Protein AF-A0A401TRV7-F1 (afdb_monomer)

Foldseek 3Di:
DDDDDPDPVVVVVVVVVVVVVVVVVVVVVVVVVVVVVVVVVVVVVVVVVVVVVVVVCVVVVVVCVVVVVVVVVVVVVVVVVVVVVVVVVVVVVVVVCCVPPVVLLVQQVVQLVCLVVVVLVRQQPQCPDPDPSVVVSVVSVVVSVVVVVVVVVVVVVVVVVVVVVVVVVVVVCCQAVDLWKKFKFFLQQQTPWIYVNVCVVLPHPGRVCVNVVQGGCLPRWFPDNVLSVVVSVCCVPPQWDFQSWGWTAHPVRDIWIKGKTWGFDADPVRDTGMIIITIDTCRVVVVVD

InterPro domains:
  IPR000014 PAS domain [PS50112] (167-208)
  IPR000014 PAS domain [SM00091] (8-73)
  IPR000014 PAS domain [SM00091] (169-236)
  IPR000014 PAS domain [TIGR00229] (168-289)
  IPR000014 PAS domain [cd00130] (180-282)
  IPR000700 PAS-associated, C-terminal [PS50113] (242-289)
  IPR001610 PAC motif [SM00086] (243-285)
  IPR003660 HAMP domain [PF00672] (96-139)
  IPR003660 HAMP domain [PS50885] (99-152)
  IPR003660 HAMP domain [SM00304] (99-152)
  IPR013655 PAS fold 3 [PF08447] (193-279)
  IPR035965 PAS domain superfamily [SSF55785] (174-288)
  IPR052162 Two-component sensor kinase/Photoreceptor [PTHR43304] (158-289)

Nearest PDB structures (foldseek):
  6ph2-assembly2_D  TM=7.686E-01  e=1.485E-07  Brucella melitensis bv. 1 str. 16M
  4hp4-assembly1_A  TM=7.214E-01  e=2.442E-07  Drosophila melanogaster
  6t74-assembly1_A  TM=7.030E-01  e=5.146E-07  Phaeodactylum tricornutum
  6i21-assembly1_A  TM=6.885E-01  e=1.228E-06  Ochromonas danica
  5hzk-assembly2_D  TM=4.747E-01  e=1.307E-06  Homo sapiens

Organism: Chiloscyllium punctatum (NCBI:txid137246)

Radius of gyration: 71.73 Å; Cα contacts (8 Å, |Δi|>4): 282; chains: 1; bounding box: 154×48×182 Å

Structure (mmCIF, N/CA/C/O backbone):
data_AF-A0A401TRV7-F1
#
_entry.id   AF-A0A401TRV7-F1
#
loop_
_atom_site.group_PDB
_atom_site.id
_atom_site.type_symbol
_atom_site.label_atom_id
_atom_site.label_alt_id
_atom_site.label_comp_id
_atom_site.label_asym_id
_atom_site.label_entity_id
_atom_site.label_seq_id
_atom_site.pdbx_PDB_ins_code
_atom_site.Cartn_x
_atom_site.Cartn_y
_atom_site.Cartn_z
_atom_site.occupancy
_atom_site.B_iso_or_equiv
_atom_site.auth_seq_id
_atom_site.auth_comp_id
_atom_site.auth_asym_id
_atom_site.auth_atom_id
_atom_site.pdbx_PDB_model_num
ATOM 1 N N . ARG A 1 1 ? 108.792 25.645 -124.358 1.00 46.31 1 ARG A N 1
ATOM 2 C CA . ARG A 1 1 ? 110.003 25.711 -125.217 1.00 46.31 1 ARG A CA 1
ATOM 3 C C . ARG A 1 1 ? 110.175 24.337 -125.844 1.00 46.31 1 ARG A C 1
ATOM 5 O O . ARG A 1 1 ? 110.293 23.387 -125.087 1.00 46.31 1 ARG A O 1
ATOM 12 N N . ALA A 1 2 ? 110.104 24.210 -127.168 1.00 51.72 2 ALA A N 1
ATOM 13 C CA . ALA A 1 2 ? 110.320 22.924 -127.828 1.00 51.72 2 ALA A CA 1
ATOM 14 C C . ALA A 1 2 ? 111.822 22.585 -127.796 1.00 51.72 2 ALA A C 1
ATOM 16 O O . ALA A 1 2 ? 112.627 23.381 -128.272 1.00 51.72 2 ALA A O 1
ATOM 17 N N . MET A 1 3 ? 112.198 21.453 -127.196 1.00 66.44 3 MET A N 1
ATOM 18 C CA . MET A 1 3 ? 113.534 20.865 -127.351 1.00 66.44 3 MET A CA 1
ATOM 19 C C . MET A 1 3 ? 113.504 19.911 -128.542 1.00 66.44 3 MET A C 1
ATOM 21 O O . MET A 1 3 ? 112.662 19.017 -128.595 1.00 66.44 3 MET A O 1
ATOM 25 N N . THR A 1 4 ? 114.415 20.085 -129.493 1.00 65.69 4 THR A N 1
ATOM 26 C CA . THR A 1 4 ? 114.597 19.165 -130.620 1.00 65.69 4 THR A CA 1
ATOM 27 C C . THR A 1 4 ? 115.464 17.988 -130.174 1.00 65.69 4 THR A C 1
ATOM 29 O O . THR A 1 4 ? 116.649 18.154 -129.899 1.00 65.69 4 THR A O 1
ATOM 32 N N . ILE A 1 5 ? 114.874 16.795 -130.093 1.00 70.75 5 ILE A N 1
ATOM 33 C CA . ILE A 1 5 ? 115.585 15.544 -129.800 1.00 70.75 5 ILE A CA 1
ATOM 34 C C . ILE A 1 5 ? 116.080 14.957 -131.130 1.00 70.75 5 ILE A C 1
ATOM 36 O O . ILE A 1 5 ? 115.270 14.653 -132.006 1.00 70.75 5 ILE A O 1
ATOM 40 N N . ALA A 1 6 ? 117.400 14.837 -131.296 1.00 66.62 6 ALA A N 1
ATOM 41 C CA . ALA A 1 6 ? 118.029 14.341 -132.527 1.00 66.62 6 ALA A CA 1
ATOM 42 C C . ALA A 1 6 ? 118.126 12.802 -132.600 1.00 66.62 6 ALA A C 1
ATOM 44 O O . ALA A 1 6 ? 118.330 12.264 -133.685 1.00 66.62 6 ALA A O 1
ATOM 45 N N . ASP A 1 7 ? 117.963 12.101 -131.471 1.00 72.69 7 ASP A N 1
ATOM 46 C CA . ASP A 1 7 ? 117.996 10.635 -131.390 1.00 72.69 7 ASP A CA 1
ATOM 47 C C . ASP A 1 7 ? 116.594 10.033 -131.654 1.00 72.69 7 ASP A C 1
ATOM 49 O O . ASP A 1 7 ? 115.662 10.299 -130.883 1.00 72.69 7 ASP A O 1
ATOM 53 N N . PRO A 1 8 ? 116.415 9.218 -132.715 1.00 73.81 8 PRO A N 1
ATOM 54 C CA . PRO A 1 8 ? 115.138 8.582 -133.040 1.00 73.81 8 PRO A CA 1
ATOM 55 C C . PRO A 1 8 ? 114.598 7.662 -131.937 1.00 73.81 8 PRO A C 1
ATOM 57 O O . PRO A 1 8 ? 113.385 7.618 -131.723 1.00 73.81 8 PRO A O 1
ATOM 60 N N . ALA A 1 9 ? 115.471 6.943 -131.222 1.00 74.62 9 ALA A N 1
ATOM 61 C CA . ALA A 1 9 ? 115.059 6.021 -130.164 1.00 74.62 9 ALA A CA 1
ATOM 62 C C . ALA A 1 9 ? 114.554 6.790 -128.936 1.00 74.62 9 ALA A C 1
ATOM 64 O O . ALA A 1 9 ? 113.521 6.449 -128.356 1.00 74.62 9 ALA A O 1
ATOM 65 N N . LEU A 1 10 ? 115.237 7.886 -128.594 1.00 73.94 10 LEU A N 1
ATOM 66 C CA . LEU A 1 10 ? 114.838 8.764 -127.497 1.00 73.94 10 LEU A CA 1
ATOM 67 C C . LEU A 1 10 ? 113.521 9.492 -127.807 1.00 73.94 10 LEU A C 1
ATOM 69 O O . LEU A 1 10 ? 112.687 9.658 -126.921 1.00 73.94 10 LEU A O 1
ATOM 73 N N . ARG A 1 11 ? 113.299 9.882 -129.069 1.00 75.88 11 ARG A N 1
ATOM 74 C CA . ARG A 1 11 ? 112.041 10.501 -129.509 1.00 75.88 11 ARG A CA 1
ATOM 75 C C . ARG A 1 11 ? 110.853 9.551 -129.360 1.00 75.88 11 ARG A C 1
ATOM 77 O O . ARG A 1 11 ? 109.857 9.936 -128.764 1.00 75.88 11 ARG A O 1
ATOM 84 N N . SER A 1 12 ? 110.993 8.300 -129.803 1.00 77.88 12 SER A N 1
ATOM 85 C CA . SER A 1 12 ? 109.938 7.290 -129.647 1.00 77.88 12 SER A CA 1
ATOM 86 C C . SER A 1 12 ? 109.629 6.985 -128.177 1.00 77.88 12 SER A C 1
ATOM 88 O O . SER A 1 12 ? 108.464 6.848 -127.815 1.00 77.88 12 SER A O 1
ATOM 90 N N . ALA A 1 13 ? 110.645 6.930 -127.308 1.00 77.94 13 ALA A N 1
ATOM 91 C CA . ALA A 1 13 ? 110.430 6.738 -125.876 1.00 77.94 13 ALA A CA 1
ATOM 92 C C . ALA A 1 13 ? 109.673 7.916 -125.236 1.00 77.94 13 ALA A C 1
ATOM 94 O O . ALA A 1 13 ? 108.774 7.695 -124.427 1.00 77.94 13 ALA A O 1
ATOM 95 N N . VAL A 1 14 ? 110.007 9.155 -125.614 1.00 78.38 14 VAL A N 1
ATOM 96 C CA . VAL A 1 14 ? 109.313 10.360 -125.135 1.00 78.38 14 VAL A CA 1
ATOM 97 C C . VAL A 1 14 ? 107.876 10.418 -125.646 1.00 78.38 14 VAL A C 1
ATOM 99 O O . VAL A 1 14 ? 106.986 10.726 -124.858 1.00 78.38 14 VAL A O 1
ATOM 102 N N . ASP A 1 15 ? 107.631 10.074 -126.911 1.00 78.88 15 ASP A N 1
ATOM 103 C CA . ASP A 1 15 ? 106.281 10.047 -127.483 1.00 78.88 15 ASP A CA 1
ATOM 104 C C 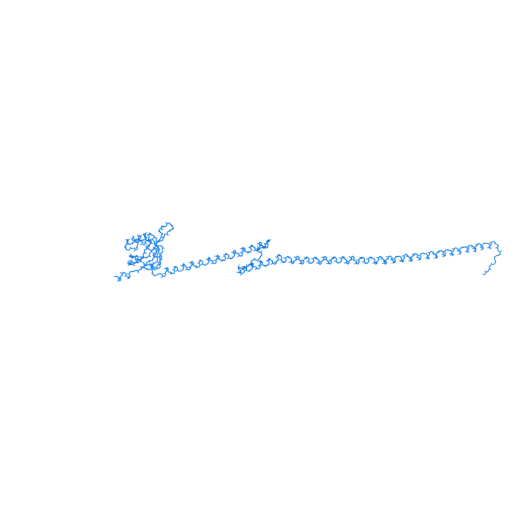. ASP A 1 15 ? 105.410 8.984 -126.791 1.00 78.88 15 ASP A C 1
ATOM 106 O O . ASP A 1 15 ? 104.308 9.296 -126.346 1.00 78.88 15 ASP A O 1
ATOM 110 N N . ASN A 1 16 ? 105.939 7.775 -126.563 1.00 79.00 16 ASN A N 1
ATOM 111 C CA . ASN A 1 16 ? 105.237 6.728 -125.808 1.00 79.00 16 ASN A CA 1
ATOM 112 C C . ASN A 1 16 ? 104.942 7.160 -124.360 1.00 79.00 16 ASN A C 1
ATOM 114 O O . ASN A 1 16 ? 103.875 6.868 -123.820 1.00 79.00 16 ASN A O 1
ATOM 118 N N . TYR A 1 17 ? 105.878 7.863 -123.713 1.00 79.38 17 TYR A N 1
ATOM 119 C CA . TYR A 1 17 ? 105.684 8.364 -122.351 1.00 79.38 17 TYR A CA 1
ATOM 120 C C . TYR A 1 17 ? 104.646 9.498 -122.306 1.00 79.38 17 TYR A C 1
ATOM 122 O O . TYR A 1 17 ? 103.821 9.548 -121.395 1.00 79.38 17 TYR A O 1
ATOM 130 N N . ALA A 1 18 ? 104.637 10.382 -123.307 1.00 76.38 18 ALA A N 1
ATOM 131 C CA . ALA A 1 18 ? 103.643 11.442 -123.449 1.00 76.38 18 ALA A CA 1
ATOM 132 C C . ALA A 1 18 ? 102.239 10.884 -123.740 1.00 76.38 18 ALA A C 1
ATOM 134 O O . ALA A 1 18 ? 101.248 11.388 -123.203 1.00 76.38 18 ALA A O 1
ATOM 135 N N . GLU A 1 19 ? 102.145 9.819 -124.535 1.00 78.56 19 GLU A N 1
ATOM 136 C CA . GLU A 1 19 ? 100.892 9.117 -124.810 1.00 78.56 19 GLU A CA 1
ATOM 137 C C . GLU A 1 19 ? 100.370 8.401 -123.554 1.00 78.56 19 GLU A C 1
ATOM 139 O O . GLU A 1 19 ? 99.194 8.531 -123.211 1.00 78.56 19 GLU A O 1
ATOM 144 N N . ALA A 1 20 ? 101.254 7.753 -122.784 1.00 77.50 20 ALA A N 1
ATOM 145 C CA . ALA A 1 20 ? 100.905 7.139 -121.503 1.00 77.50 20 ALA A CA 1
ATOM 146 C C . ALA A 1 20 ? 100.414 8.166 -120.465 1.00 77.50 20 ALA A C 1
ATOM 148 O O . ALA A 1 20 ? 99.398 7.934 -119.809 1.00 77.50 20 ALA A O 1
ATOM 149 N N . ILE A 1 21 ? 101.081 9.321 -120.342 1.00 76.88 21 ILE A N 1
ATOM 150 C CA . ILE A 1 21 ? 100.634 10.413 -119.458 1.00 76.88 21 ILE A CA 1
ATOM 151 C C . ILE A 1 21 ? 99.262 10.935 -119.893 1.00 76.88 21 ILE A C 1
ATOM 153 O O . ILE A 1 21 ? 98.386 11.143 -119.052 1.00 76.88 21 ILE A O 1
ATOM 157 N N . SER A 1 22 ? 99.049 11.107 -121.199 1.00 75.69 22 SER A N 1
ATOM 158 C CA . SER A 1 22 ? 97.763 11.570 -121.728 1.00 75.69 22 SER A CA 1
ATOM 159 C C . SER A 1 22 ? 96.645 10.563 -121.430 1.00 75.69 22 SER A C 1
ATOM 161 O O . SER A 1 22 ? 95.565 10.954 -120.990 1.00 75.69 22 SER A O 1
ATOM 163 N N . ALA A 1 23 ? 96.914 9.261 -121.571 1.00 77.62 23 ALA A N 1
ATOM 164 C CA . ALA A 1 23 ? 95.961 8.203 -121.239 1.00 77.62 23 ALA A CA 1
ATOM 165 C C . ALA A 1 23 ? 95.618 8.150 -119.737 1.00 77.62 23 ALA A C 1
ATOM 167 O O . ALA A 1 23 ? 94.458 7.926 -119.381 1.00 77.62 23 ALA A O 1
ATOM 168 N N . ILE A 1 24 ? 96.598 8.378 -118.854 1.00 77.12 24 ILE A N 1
ATOM 169 C CA . ILE A 1 24 ? 96.372 8.452 -117.402 1.00 77.12 24 ILE A CA 1
ATOM 170 C C . ILE A 1 24 ? 95.503 9.664 -117.059 1.00 77.12 24 ILE A C 1
ATOM 172 O O . ILE A 1 24 ? 94.509 9.509 -116.355 1.00 77.12 24 ILE A O 1
ATOM 176 N N . SER A 1 25 ? 95.807 10.839 -117.615 1.00 74.56 25 SER A N 1
ATOM 177 C CA . SER A 1 25 ? 95.036 12.061 -117.356 1.00 74.56 25 SER A CA 1
ATOM 178 C C . SER A 1 25 ? 93.575 11.940 -117.814 1.00 74.56 25 SER A C 1
ATOM 180 O O . SER A 1 25 ? 92.666 12.370 -117.105 1.00 74.56 25 SER A O 1
ATOM 182 N N . VAL A 1 26 ? 93.322 11.276 -118.950 1.00 79.06 26 VAL A N 1
ATOM 183 C CA . VAL A 1 26 ? 91.953 10.977 -119.407 1.00 79.06 26 VAL A CA 1
ATOM 184 C C . VAL A 1 26 ? 91.226 10.038 -118.437 1.00 79.06 26 VAL A C 1
ATOM 186 O O . VAL A 1 26 ? 90.054 10.268 -118.135 1.00 79.06 26 VAL A O 1
ATOM 189 N N . ARG A 1 27 ? 91.897 9.004 -117.909 1.00 78.31 27 ARG A N 1
ATOM 190 C CA . ARG A 1 27 ? 91.295 8.096 -116.915 1.00 78.31 27 ARG A CA 1
ATOM 191 C C . ARG A 1 27 ? 91.009 8.784 -115.584 1.00 78.31 27 ARG A C 1
ATOM 193 O O . ARG A 1 27 ? 89.955 8.537 -115.009 1.00 78.31 27 ARG A O 1
ATOM 200 N N . GLU A 1 28 ? 91.900 9.648 -115.107 1.00 75.81 28 GLU A N 1
ATOM 201 C CA . GLU A 1 28 ? 91.656 10.440 -113.895 1.00 75.81 28 GLU A CA 1
ATOM 202 C C . GLU A 1 28 ? 90.444 11.365 -114.064 1.00 75.81 28 GLU A C 1
ATOM 204 O O . GLU A 1 28 ? 89.619 11.459 -113.156 1.00 75.81 28 GLU A O 1
ATOM 209 N N . GLY A 1 29 ? 90.274 11.967 -115.248 1.00 75.56 29 GLY A N 1
ATOM 210 C CA . GLY A 1 29 ? 89.076 12.739 -115.584 1.00 75.56 29 GLY A CA 1
ATOM 211 C C . GLY A 1 29 ? 87.790 11.907 -115.516 1.00 75.56 29 GLY A C 1
ATOM 212 O O . GLY A 1 29 ? 86.816 12.330 -114.900 1.00 75.56 29 GLY A O 1
ATOM 213 N N . GLN A 1 30 ? 87.799 10.691 -116.073 1.00 78.12 30 GLN A N 1
ATOM 214 C CA . GLN A 1 30 ? 86.644 9.784 -116.018 1.00 78.12 30 GLN A CA 1
ATOM 215 C C . GLN A 1 30 ? 86.306 9.335 -114.591 1.00 78.12 30 GLN A C 1
ATOM 217 O O . GLN A 1 30 ? 85.131 9.249 -114.242 1.00 78.12 30 GLN A O 1
ATOM 222 N N . ILE A 1 31 ? 87.316 9.068 -113.757 1.00 70.69 31 ILE A N 1
ATOM 223 C CA . ILE A 1 31 ? 87.104 8.714 -112.347 1.00 70.69 31 ILE A CA 1
ATOM 224 C C . ILE A 1 31 ? 86.470 9.892 -111.599 1.00 70.69 31 ILE A C 1
ATOM 226 O O . ILE A 1 31 ? 85.511 9.686 -110.862 1.00 70.69 31 ILE A O 1
ATOM 230 N N . ALA A 1 32 ? 86.948 11.118 -111.824 1.00 72.94 32 ALA A N 1
ATOM 231 C CA . ALA A 1 32 ? 86.403 12.310 -111.178 1.00 72.94 32 ALA A CA 1
ATOM 232 C C . ALA A 1 32 ? 84.942 12.598 -111.572 1.00 72.94 32 ALA A C 1
ATOM 234 O O . ALA A 1 32 ? 84.156 13.039 -110.731 1.00 72.94 32 ALA A O 1
ATOM 235 N N . ASP A 1 33 ? 84.561 12.338 -112.826 1.00 76.31 33 ASP A N 1
ATOM 236 C CA . ASP A 1 33 ? 83.172 12.493 -113.271 1.00 76.31 33 ASP A CA 1
ATOM 237 C C . ASP A 1 33 ? 82.250 11.414 -112.677 1.00 76.31 33 ASP A C 1
ATOM 239 O O . ASP A 1 33 ? 81.165 11.749 -112.197 1.00 76.31 33 ASP A O 1
ATOM 243 N N . ILE A 1 34 ? 82.698 10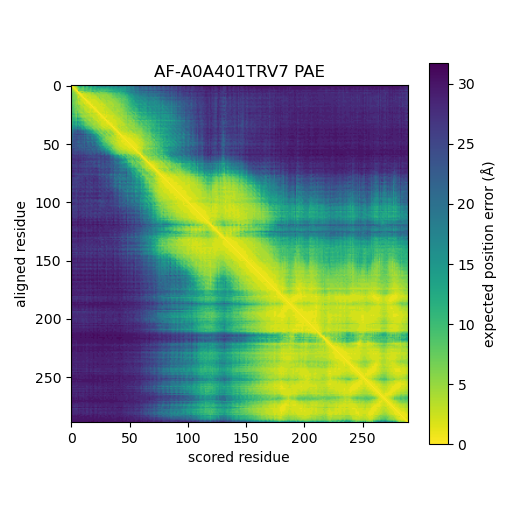.152 -112.610 1.00 71.56 34 ILE A N 1
ATOM 244 C CA . ILE A 1 34 ? 81.949 9.070 -111.943 1.00 71.56 34 ILE A CA 1
ATOM 245 C C . ILE A 1 34 ? 81.745 9.394 -110.457 1.00 71.56 34 ILE A C 1
ATOM 247 O O . ILE A 1 34 ? 80.638 9.247 -109.942 1.00 71.56 34 ILE A O 1
ATOM 251 N N . ASP A 1 35 ? 82.782 9.876 -109.771 1.00 64.94 35 ASP A N 1
ATOM 252 C CA . ASP A 1 35 ? 82.708 10.205 -108.343 1.00 64.94 35 ASP A CA 1
ATOM 253 C C . ASP A 1 35 ? 81.711 11.352 -108.082 1.00 64.94 35 ASP A C 1
ATOM 255 O O . ASP A 1 35 ? 80.919 11.314 -107.138 1.00 64.94 35 ASP A O 1
ATOM 259 N N . ARG A 1 36 ? 81.656 12.344 -108.985 1.00 73.81 36 ARG A N 1
ATOM 260 C CA . ARG A 1 36 ? 80.675 13.438 -108.924 1.00 73.81 36 ARG A CA 1
ATOM 261 C C . ARG A 1 36 ? 79.238 12.950 -109.140 1.00 73.81 36 ARG A C 1
ATOM 263 O O . ARG A 1 36 ? 78.335 13.433 -108.454 1.00 73.81 36 ARG A O 1
ATOM 270 N N . GLU A 1 37 ? 79.008 12.017 -110.063 1.00 77.81 37 GLU A N 1
ATOM 271 C CA . GLU A 1 37 ? 77.680 11.423 -110.280 1.00 77.81 37 GLU A CA 1
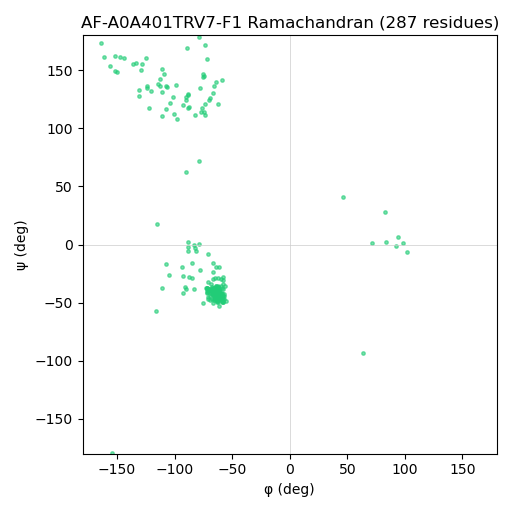ATOM 272 C C . GLU A 1 37 ? 77.222 10.581 -109.083 1.00 77.81 37 GLU A C 1
ATOM 274 O O . GLU A 1 37 ? 76.076 10.716 -108.645 1.00 77.81 37 GLU A O 1
ATOM 279 N N . VAL A 1 38 ? 78.115 9.763 -108.516 1.00 71.12 38 VAL A N 1
ATOM 280 C CA . VAL A 1 38 ? 77.816 8.923 -107.346 1.00 71.12 38 VAL A CA 1
ATOM 281 C C . VAL A 1 38 ? 77.472 9.788 -106.133 1.00 71.12 38 VAL A C 1
ATOM 283 O O . VAL A 1 38 ? 76.418 9.589 -105.526 1.00 71.12 38 VAL A O 1
ATOM 286 N N . LEU A 1 39 ? 78.277 10.813 -105.834 1.00 68.81 39 LEU A N 1
ATOM 287 C CA . LEU A 1 39 ? 78.005 11.749 -104.735 1.00 68.81 39 LEU A CA 1
ATOM 288 C C . LEU A 1 39 ? 76.696 12.530 -104.941 1.00 68.81 39 LEU A C 1
ATOM 290 O O . LEU A 1 39 ? 75.955 12.773 -103.985 1.00 68.81 39 LEU A O 1
ATOM 294 N N . GLY A 1 40 ? 76.371 12.898 -106.185 1.00 72.81 40 GLY A N 1
ATOM 295 C CA . GLY A 1 40 ? 75.094 13.526 -106.523 1.00 72.81 40 GLY A CA 1
ATOM 296 C C . GLY A 1 40 ? 73.896 12.605 -106.269 1.00 72.81 40 GLY A C 1
ATOM 297 O O . GLY A 1 40 ? 72.904 13.024 -105.664 1.00 72.81 40 GLY A O 1
ATOM 298 N N . ALA A 1 41 ? 73.991 11.338 -106.681 1.00 75.00 41 ALA A N 1
ATOM 299 C CA . ALA A 1 41 ? 72.947 10.337 -106.468 1.00 75.00 41 ALA A CA 1
ATOM 300 C C . ALA A 1 41 ? 72.738 10.012 -104.977 1.00 75.00 41 ALA A C 1
ATOM 302 O O . ALA A 1 41 ? 71.591 9.933 -104.521 1.00 75.00 41 ALA A O 1
ATOM 303 N N . GLU A 1 42 ? 73.819 9.891 -104.200 1.00 72.56 42 GLU A N 1
ATOM 304 C CA . GLU A 1 42 ? 73.751 9.700 -102.747 1.00 72.56 42 GLU A CA 1
ATOM 305 C C . GLU A 1 42 ? 73.110 10.901 -102.043 1.00 72.56 42 GLU A C 1
ATOM 307 O O . GLU A 1 42 ? 72.231 10.719 -101.196 1.00 72.56 42 GLU A O 1
ATOM 312 N N . GLY A 1 43 ? 73.458 12.129 -102.442 1.00 70.62 43 GLY A N 1
ATOM 313 C CA . GLY A 1 43 ? 72.838 13.346 -101.914 1.00 70.62 43 GLY A CA 1
ATOM 314 C C . GLY A 1 43 ? 71.317 13.372 -102.111 1.00 70.62 43 GLY A C 1
ATOM 315 O O . GLY A 1 43 ? 70.568 13.661 -101.173 1.00 70.62 43 GLY A O 1
ATOM 316 N N . VAL A 1 44 ? 70.836 12.989 -103.300 1.00 78.50 44 VAL A N 1
ATOM 317 C CA . VAL A 1 44 ? 69.394 12.912 -103.608 1.00 78.50 44 VAL A CA 1
ATOM 318 C C . VAL A 1 44 ? 68.694 11.820 -102.791 1.00 78.50 44 VAL A C 1
ATOM 320 O O . VAL A 1 44 ? 67.569 12.022 -102.320 1.00 78.50 44 VAL A O 1
ATOM 323 N N . LEU A 1 45 ? 69.339 10.666 -102.595 1.00 73.69 45 LEU A N 1
ATOM 324 C CA . LEU A 1 45 ? 68.808 9.578 -101.770 1.00 73.69 45 LEU A CA 1
ATOM 325 C C . LEU A 1 45 ? 68.695 9.987 -100.299 1.00 73.69 45 LEU A C 1
ATOM 327 O O . LEU A 1 45 ? 67.642 9.779 -99.694 1.00 73.69 45 LEU A O 1
ATOM 331 N N . ILE A 1 46 ? 69.727 10.622 -99.742 1.00 73.38 46 ILE A N 1
ATOM 332 C CA . ILE A 1 46 ? 69.719 11.119 -98.361 1.00 73.38 46 ILE A CA 1
ATOM 333 C C . ILE A 1 46 ? 68.610 12.157 -98.175 1.00 73.38 46 ILE A C 1
ATOM 335 O O . ILE A 1 46 ? 67.866 12.095 -97.191 1.00 73.38 46 ILE A O 1
ATOM 339 N N . GLN A 1 47 ? 68.435 13.073 -99.129 1.00 77.38 47 GLN A N 1
ATOM 340 C CA . GLN A 1 47 ? 67.364 14.064 -99.071 1.00 77.38 47 GLN A CA 1
ATOM 341 C C . GLN A 1 47 ? 65.973 13.406 -99.094 1.00 77.38 47 GLN A C 1
ATOM 343 O O . GLN A 1 47 ? 65.146 13.708 -98.232 1.00 77.38 47 GLN A O 1
ATOM 348 N N . LYS A 1 48 ? 65.732 12.437 -99.991 1.00 79.06 48 LYS A N 1
ATOM 349 C CA . LYS A 1 48 ? 64.473 11.665 -100.029 1.00 79.06 48 LYS A CA 1
ATOM 350 C C . LYS A 1 48 ? 64.205 10.907 -98.732 1.00 79.06 48 LYS A C 1
ATOM 352 O O . LYS A 1 48 ? 63.079 10.926 -98.241 1.00 79.06 48 LYS A O 1
ATOM 357 N N . VAL A 1 49 ? 65.217 10.246 -98.172 1.00 72.56 49 VAL A N 1
ATOM 358 C CA . VAL A 1 49 ? 65.087 9.521 -96.898 1.00 72.56 49 VAL A CA 1
ATOM 359 C C . VAL A 1 49 ? 64.753 10.490 -95.765 1.00 72.56 49 VAL A C 1
ATOM 361 O O . VAL A 1 49 ? 63.873 10.208 -94.956 1.00 72.56 49 VAL A O 1
ATOM 364 N N . THR A 1 50 ? 65.391 11.659 -95.735 1.00 74.31 50 THR A N 1
ATOM 365 C CA . THR A 1 50 ? 65.156 12.679 -94.703 1.00 74.31 50 THR A CA 1
ATOM 366 C C . THR A 1 50 ? 63.736 13.242 -94.788 1.00 74.31 50 THR A C 1
ATOM 368 O O . THR A 1 50 ? 63.068 13.415 -93.767 1.00 74.31 50 THR A O 1
ATOM 371 N N . GLU A 1 51 ? 63.239 13.480 -96.000 1.00 82.75 51 GLU A N 1
ATOM 372 C CA . GLU A 1 51 ? 61.889 13.992 -96.238 1.00 82.75 51 GLU A CA 1
ATOM 373 C C . GLU A 1 51 ? 60.811 12.952 -95.896 1.00 82.75 51 GLU A C 1
ATOM 375 O O . GLU A 1 51 ? 59.853 13.271 -95.190 1.00 82.75 51 GLU A O 1
ATOM 380 N N . LEU A 1 52 ? 61.029 11.682 -96.257 1.00 79.50 52 LEU A N 1
ATOM 381 C CA . LEU A 1 52 ? 60.168 10.567 -95.849 1.00 79.50 52 LEU A CA 1
ATOM 382 C C . LEU A 1 52 ? 60.138 10.384 -94.329 1.00 79.50 52 LEU A C 1
ATOM 384 O O . LEU A 1 52 ? 59.063 10.198 -93.760 1.00 79.50 52 LEU A O 1
ATOM 388 N N . LEU A 1 53 ? 61.288 10.464 -93.651 1.00 68.94 53 LEU A N 1
ATOM 389 C CA . LEU A 1 53 ? 61.361 10.384 -92.187 1.00 68.94 53 LEU A CA 1
ATOM 390 C C . LEU A 1 53 ? 60.615 11.545 -91.519 1.00 68.94 53 LEU A C 1
ATOM 392 O O . LEU A 1 53 ? 59.914 11.341 -90.523 1.00 68.94 53 LEU A O 1
ATOM 396 N N . ARG A 1 54 ? 60.717 12.755 -92.078 1.00 73.75 54 ARG A N 1
ATOM 397 C CA . ARG A 1 54 ? 59.999 13.939 -91.595 1.00 73.75 54 ARG A CA 1
ATOM 398 C C . ARG A 1 54 ? 58.486 13.806 -91.790 1.00 73.75 54 ARG A C 1
ATOM 400 O O . ARG A 1 54 ? 57.733 14.120 -90.865 1.00 73.75 54 ARG A O 1
ATOM 407 N N . GLU A 1 55 ? 58.031 13.303 -92.936 1.00 78.12 55 GLU A N 1
ATOM 408 C CA . GLU A 1 55 ? 56.606 13.073 -93.200 1.00 78.12 55 GLU A CA 1
ATOM 409 C C . GLU A 1 55 ? 56.032 11.952 -92.315 1.00 78.12 55 GLU A C 1
ATOM 411 O O . GLU A 1 55 ? 54.965 12.117 -91.716 1.00 78.12 55 GLU A O 1
ATOM 416 N N . LEU A 1 56 ? 56.769 10.847 -92.148 1.00 70.38 56 LEU A N 1
ATOM 417 C CA . LEU A 1 56 ? 56.419 9.762 -91.224 1.00 70.38 56 LEU A CA 1
ATOM 418 C C . LEU A 1 56 ? 56.307 10.261 -89.782 1.00 70.38 56 LEU A C 1
ATOM 420 O O . LEU A 1 56 ? 55.324 9.951 -89.110 1.00 70.38 56 LEU A O 1
ATOM 424 N N . SER A 1 57 ? 57.272 11.055 -89.311 1.00 65.81 57 SER A N 1
ATOM 425 C CA . SER A 1 57 ? 57.258 11.631 -87.961 1.00 65.81 57 SER A CA 1
ATOM 426 C C . SER A 1 57 ? 56.051 12.553 -87.745 1.00 65.81 57 SER A C 1
ATOM 428 O O . SER A 1 57 ? 55.322 12.408 -86.761 1.00 65.81 57 SER A O 1
ATOM 430 N N . SER A 1 58 ? 55.765 13.433 -88.711 1.00 70.94 58 SER A N 1
ATOM 431 C CA . SER A 1 58 ? 54.614 14.343 -88.662 1.00 70.94 58 SER A CA 1
ATOM 432 C C . SER A 1 58 ? 53.276 13.593 -88.632 1.00 70.94 58 SER A C 1
ATOM 434 O O . SER A 1 58 ? 52.449 13.838 -87.748 1.00 70.94 58 SER A O 1
ATOM 436 N N . ARG A 1 59 ? 53.066 12.626 -89.539 1.00 67.19 59 ARG A N 1
ATOM 437 C CA . ARG A 1 59 ? 51.815 11.850 -89.594 1.00 67.19 59 ARG A CA 1
ATOM 438 C C . ARG A 1 59 ? 51.609 11.007 -88.336 1.00 67.19 59 ARG A C 1
ATOM 440 O O . ARG A 1 59 ? 50.505 10.978 -87.796 1.00 67.19 59 ARG A O 1
ATOM 447 N N . ARG A 1 60 ? 52.657 10.342 -87.837 1.00 60.41 60 ARG A N 1
ATOM 448 C CA . ARG A 1 60 ? 52.553 9.467 -86.657 1.00 60.41 60 ARG A CA 1
ATOM 449 C C . ARG A 1 60 ? 52.361 10.267 -85.365 1.00 60.41 60 ARG A C 1
ATOM 451 O O . ARG A 1 60 ? 51.559 9.860 -84.530 1.00 60.41 60 ARG A O 1
ATOM 458 N N . GLY A 1 61 ? 53.016 11.424 -85.226 1.00 60.12 61 GLY A N 1
ATOM 459 C CA . GLY A 1 61 ? 52.870 12.307 -84.063 1.00 60.12 61 GLY A CA 1
ATOM 460 C C . GLY A 1 61 ? 51.470 12.917 -83.923 1.00 60.12 61 GLY A C 1
ATOM 461 O O . GLY A 1 61 ? 50.924 12.981 -82.818 1.00 60.12 61 GLY A O 1
ATOM 462 N N . HIS A 1 62 ? 50.837 13.306 -85.035 1.00 62.81 62 HIS A N 1
ATOM 463 C CA . HIS A 1 62 ? 49.476 13.855 -85.003 1.00 62.81 62 HIS A CA 1
ATOM 464 C C . HIS A 1 62 ? 48.399 12.805 -84.703 1.00 62.81 62 HIS A C 1
ATOM 466 O O . HIS A 1 62 ? 47.457 13.098 -83.968 1.00 62.81 62 HIS A O 1
ATOM 472 N N . VAL A 1 63 ? 48.534 11.581 -85.223 1.00 60.62 63 VAL A N 1
ATOM 473 C CA . VAL A 1 63 ? 47.565 10.504 -84.954 1.00 60.62 63 VAL A CA 1
ATOM 474 C C . VAL A 1 63 ? 47.680 10.014 -83.509 1.00 60.62 63 VAL A C 1
ATOM 476 O O . VAL A 1 63 ? 46.671 9.968 -82.807 1.00 60.62 63 VAL A O 1
ATOM 479 N N . LEU A 1 64 ? 48.901 9.757 -83.012 1.00 60.06 64 LEU A N 1
ATOM 480 C CA . LEU A 1 64 ? 49.089 9.326 -81.622 1.00 60.06 64 LEU A CA 1
ATOM 481 C C . LEU A 1 64 ? 48.594 10.367 -80.614 1.00 60.06 64 LEU A C 1
ATOM 483 O O . LEU A 1 64 ? 47.923 10.003 -79.657 1.00 60.06 64 LEU A O 1
ATOM 487 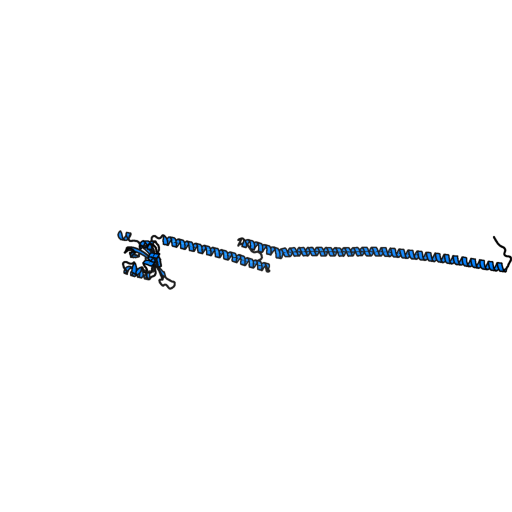N N . SER A 1 65 ? 48.903 11.652 -80.807 1.00 62.78 65 SER A N 1
ATOM 488 C CA . SER A 1 65 ? 48.492 12.692 -79.852 1.00 62.78 65 SER A CA 1
ATOM 489 C C . SER A 1 65 ? 46.972 12.859 -79.789 1.00 62.78 65 SER A C 1
ATOM 491 O O . SER A 1 65 ? 46.421 13.037 -78.703 1.00 62.78 65 SER A O 1
ATOM 493 N N . ARG A 1 66 ? 46.278 12.750 -80.927 1.00 66.75 66 ARG A N 1
ATOM 494 C CA . ARG A 1 66 ? 44.818 12.872 -80.993 1.00 66.75 66 ARG A CA 1
ATOM 495 C C . ARG A 1 66 ? 44.101 11.674 -80.370 1.00 66.75 66 ARG A C 1
ATOM 497 O O . ARG A 1 66 ? 43.160 11.881 -79.604 1.00 66.75 66 ARG A O 1
ATOM 504 N N . ASP A 1 67 ? 44.542 10.453 -80.663 1.00 69.44 67 ASP A N 1
ATOM 505 C CA . ASP A 1 67 ? 43.929 9.248 -80.095 1.00 69.44 67 ASP A CA 1
ATOM 506 C C . ASP A 1 67 ? 44.262 9.101 -78.604 1.00 69.44 67 ASP A C 1
ATOM 508 O O . ASP A 1 67 ? 43.383 8.774 -77.808 1.00 69.44 67 ASP A O 1
ATOM 512 N N . PHE A 1 68 ? 45.482 9.455 -78.187 1.00 62.44 68 PHE A N 1
ATOM 513 C CA . PHE A 1 68 ? 45.876 9.470 -76.776 1.00 62.44 68 PHE A CA 1
ATOM 514 C C . PHE A 1 68 ? 45.121 10.533 -75.962 1.00 62.44 68 PHE A C 1
ATOM 516 O O . PHE A 1 68 ? 44.699 10.274 -74.837 1.00 62.44 68 PHE A O 1
ATOM 523 N N . ALA A 1 69 ? 44.887 11.726 -76.521 1.00 66.19 69 ALA A N 1
ATOM 524 C CA . ALA A 1 69 ? 44.091 12.756 -75.851 1.00 66.19 69 ALA A CA 1
ATOM 525 C C . ALA A 1 69 ? 42.620 12.338 -75.680 1.00 66.19 69 ALA A C 1
ATOM 527 O O . ALA A 1 69 ? 42.022 12.622 -74.641 1.00 66.19 69 ALA A O 1
ATOM 528 N N . ARG A 1 70 ? 42.043 11.647 -76.674 1.00 69.19 70 ARG A N 1
ATOM 529 C CA . ARG A 1 70 ? 40.668 11.127 -76.609 1.00 69.19 70 ARG A CA 1
ATOM 530 C C . ARG A 1 70 ? 40.517 10.036 -75.555 1.00 69.19 70 ARG A C 1
ATOM 532 O O . ARG A 1 70 ? 39.651 10.164 -74.695 1.00 69.19 70 ARG A O 1
ATOM 539 N N . THR A 1 71 ? 41.388 9.028 -75.556 1.00 70.62 71 THR A N 1
ATOM 540 C CA . THR A 1 71 ? 41.331 7.939 -74.566 1.00 70.62 71 THR A CA 1
ATOM 541 C C . THR A 1 71 ? 41.581 8.441 -73.145 1.00 70.62 71 THR A C 1
ATOM 543 O O . THR A 1 71 ? 40.891 8.026 -72.215 1.00 70.62 71 THR A O 1
ATOM 546 N N . LEU A 1 72 ? 42.498 9.401 -72.958 1.00 68.38 72 LEU A N 1
ATOM 547 C CA . LEU A 1 72 ? 42.723 10.033 -71.6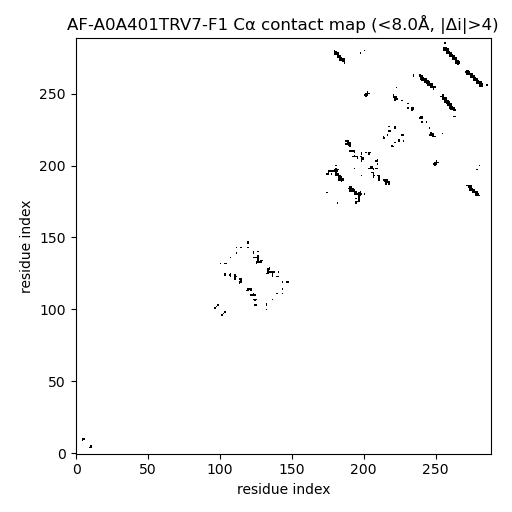57 1.00 68.38 72 LEU A CA 1
ATOM 548 C C . LEU A 1 72 ? 41.496 10.829 -71.185 1.00 68.38 72 LEU A C 1
ATOM 550 O O . LEU A 1 72 ? 41.173 10.805 -69.997 1.00 68.38 72 LEU A O 1
ATOM 554 N N . ALA A 1 73 ? 40.816 11.544 -72.086 1.00 70.06 73 ALA A N 1
ATOM 555 C CA . ALA A 1 73 ? 39.600 12.282 -71.755 1.00 70.06 73 ALA A CA 1
ATOM 556 C C . ALA A 1 73 ? 38.450 11.339 -71.371 1.00 70.06 73 ALA A C 1
ATOM 558 O O . ALA A 1 73 ? 37.799 11.566 -70.353 1.00 70.06 73 ALA A O 1
ATOM 559 N N . GLU A 1 74 ? 38.238 10.263 -72.130 1.00 75.06 74 GLU A N 1
ATOM 560 C CA . GLU A 1 74 ? 37.229 9.237 -71.837 1.00 75.06 74 GLU A CA 1
ATOM 561 C C . GLU A 1 74 ? 37.492 8.548 -70.490 1.00 75.06 74 GLU A C 1
ATOM 563 O O . GLU A 1 74 ? 36.596 8.487 -69.647 1.00 75.06 74 GLU A O 1
ATOM 568 N N . ALA A 1 75 ? 38.732 8.122 -70.226 1.00 73.31 75 ALA A N 1
ATOM 569 C CA . ALA A 1 75 ? 39.106 7.488 -68.959 1.00 73.31 75 ALA A CA 1
ATOM 570 C C . ALA A 1 75 ? 38.959 8.437 -67.750 1.00 73.31 75 ALA A C 1
ATOM 572 O O . ALA A 1 75 ? 38.506 8.031 -66.672 1.00 73.31 75 ALA A O 1
ATOM 573 N N . LYS A 1 76 ? 39.290 9.728 -67.921 1.00 77.75 76 LYS A N 1
ATOM 574 C CA . LYS A 1 76 ? 39.061 10.763 -66.897 1.00 77.75 76 LYS A CA 1
ATOM 575 C C . LYS A 1 76 ? 37.572 10.962 -66.621 1.00 77.75 76 LYS A C 1
ATOM 577 O O . LYS A 1 76 ? 37.182 11.006 -65.456 1.00 77.75 76 LYS A O 1
ATOM 582 N N . TRP A 1 77 ? 36.741 11.035 -67.659 1.00 81.00 77 TRP A N 1
ATOM 583 C CA . TRP A 1 77 ? 35.289 11.152 -67.507 1.00 81.00 77 TRP A CA 1
ATOM 584 C C . TRP A 1 77 ? 34.681 9.938 -66.805 1.00 81.00 77 TRP A C 1
ATOM 586 O O . TRP A 1 77 ? 33.885 10.112 -65.885 1.00 81.00 77 TRP A O 1
ATOM 596 N N . GLN A 1 78 ? 35.103 8.722 -67.156 1.00 84.25 78 GLN A N 1
ATOM 597 C CA . GLN A 1 78 ? 34.659 7.501 -66.477 1.00 84.25 78 GLN A CA 1
ATOM 598 C C . GLN A 1 78 ? 35.013 7.507 -64.983 1.00 84.25 78 GLN A C 1
ATOM 600 O O . GLN A 1 78 ? 34.166 7.194 -64.149 1.00 84.25 78 GLN A O 1
ATOM 605 N N . SER A 1 79 ? 36.231 7.928 -64.632 1.00 82.12 79 SER A N 1
ATOM 606 C CA . SER A 1 79 ? 36.679 8.012 -63.234 1.00 82.12 79 SER A CA 1
ATOM 607 C C . SER A 1 79 ? 35.881 9.046 -62.430 1.00 82.12 79 SER A C 1
ATOM 609 O O . SER A 1 79 ? 35.509 8.784 -61.287 1.00 82.12 79 SER A O 1
ATOM 611 N N . ILE A 1 80 ? 35.568 10.201 -63.030 1.00 88.75 80 ILE A N 1
ATOM 612 C CA . ILE A 1 80 ? 34.739 11.239 -62.398 1.00 88.75 80 ILE A CA 1
ATOM 613 C C . ILE A 1 80 ? 33.315 10.726 -62.174 1.00 88.75 80 ILE A C 1
ATOM 615 O O . ILE A 1 80 ? 32.779 10.887 -61.082 1.00 88.75 80 ILE A O 1
ATOM 619 N N . VAL A 1 81 ? 32.708 10.086 -63.177 1.00 88.56 81 VAL A N 1
ATOM 620 C CA . VAL A 1 81 ? 31.344 9.542 -63.074 1.00 88.56 81 VAL A CA 1
ATOM 621 C C . VAL A 1 81 ? 31.261 8.427 -62.027 1.00 88.56 81 VAL A C 1
ATOM 623 O O . VAL A 1 81 ? 30.327 8.403 -61.231 1.00 88.56 81 VAL A O 1
ATOM 626 N N . LEU A 1 82 ? 32.250 7.531 -61.971 1.00 91.50 82 LEU A N 1
ATOM 627 C CA . LEU A 1 82 ? 32.314 6.488 -60.942 1.00 91.50 82 LEU A CA 1
ATOM 628 C C . LEU A 1 82 ? 32.507 7.081 -59.540 1.00 91.50 82 LEU A C 1
ATOM 630 O O . LEU A 1 82 ? 31.837 6.659 -58.597 1.00 91.50 82 LEU A O 1
ATOM 634 N N . GLY A 1 83 ? 33.373 8.089 -59.404 1.00 89.19 83 GLY A N 1
ATOM 635 C CA . GLY A 1 83 ? 33.589 8.791 -58.141 1.00 89.19 83 GLY A CA 1
ATOM 636 C C . GLY A 1 83 ? 32.326 9.495 -57.639 1.00 89.19 83 GLY A C 1
ATOM 637 O O . GLY A 1 83 ? 31.953 9.340 -56.476 1.00 89.19 83 GLY A O 1
ATOM 638 N N . THR A 1 84 ? 31.621 10.221 -58.511 1.00 93.62 84 THR A N 1
ATOM 639 C CA . THR A 1 84 ? 30.375 10.911 -58.139 1.00 93.62 84 THR A CA 1
ATOM 640 C C . THR A 1 84 ? 29.250 9.932 -57.824 1.00 93.62 84 THR A C 1
ATOM 642 O O . THR A 1 84 ? 28.548 10.126 -56.832 1.00 93.62 84 THR A O 1
ATOM 645 N N . ALA A 1 85 ? 29.110 8.846 -58.589 1.00 93.56 85 ALA A N 1
ATOM 646 C CA . ALA A 1 85 ? 28.149 7.787 -58.295 1.00 93.56 85 ALA A CA 1
ATOM 647 C C . ALA A 1 85 ? 28.418 7.143 -56.926 1.00 93.56 85 ALA A C 1
ATOM 649 O O . ALA A 1 85 ? 27.489 6.979 -56.137 1.00 93.56 85 ALA A O 1
ATOM 650 N N . GLY A 1 86 ? 29.682 6.851 -56.599 1.00 94.50 86 GLY A N 1
ATOM 651 C CA . GLY A 1 86 ? 30.070 6.324 -55.289 1.00 94.50 86 GLY A CA 1
ATOM 652 C C . GLY A 1 86 ? 29.692 7.260 -54.137 1.00 94.50 86 GLY A C 1
ATOM 653 O O . GLY A 1 86 ? 29.102 6.820 -53.149 1.00 94.50 86 GLY A O 1
ATOM 654 N N . VAL A 1 87 ? 29.950 8.565 -54.285 1.00 95.81 87 VAL A N 1
ATOM 655 C CA . VAL A 1 87 ? 29.564 9.580 -53.288 1.00 95.81 87 VAL A CA 1
ATOM 656 C C . VAL A 1 87 ? 28.044 9.660 -53.132 1.00 95.81 87 VAL A C 1
ATOM 658 O O . VAL A 1 87 ? 27.546 9.692 -52.007 1.00 95.81 87 VAL A O 1
ATOM 661 N N . LEU A 1 88 ? 27.293 9.652 -54.235 1.00 96.06 88 LEU A N 1
ATOM 662 C CA . LEU A 1 88 ? 25.830 9.700 -54.204 1.00 96.06 88 LEU A CA 1
ATOM 663 C C . LEU A 1 88 ? 25.225 8.454 -53.551 1.00 96.06 88 LEU A C 1
ATOM 665 O O . LEU A 1 88 ? 24.313 8.583 -52.734 1.00 96.06 88 LEU A O 1
ATOM 669 N N . ILE A 1 89 ? 25.756 7.266 -53.849 1.00 96.00 89 ILE A N 1
ATOM 670 C CA . ILE A 1 89 ? 25.348 6.012 -53.202 1.00 96.00 89 ILE A CA 1
ATOM 671 C C . ILE A 1 89 ? 25.643 6.078 -51.702 1.00 96.00 89 ILE A C 1
ATOM 673 O O . ILE A 1 89 ? 24.772 5.749 -50.897 1.00 96.00 89 ILE A O 1
ATOM 677 N N . GLY A 1 90 ? 26.827 6.556 -51.311 1.00 95.00 90 GLY A N 1
ATOM 678 C CA . GLY A 1 90 ? 27.193 6.730 -49.905 1.00 95.00 90 GLY A CA 1
ATOM 679 C C . GLY A 1 90 ? 26.273 7.706 -49.166 1.00 95.00 90 GLY A C 1
ATOM 680 O O . GLY A 1 90 ? 25.804 7.410 -48.063 1.00 95.00 90 GLY A O 1
ATOM 681 N N . LEU A 1 91 ? 25.943 8.841 -49.789 1.00 96.56 91 LEU A N 1
ATOM 682 C CA . LEU A 1 91 ? 25.010 9.824 -49.237 1.00 96.56 91 LEU A CA 1
ATOM 683 C C . LEU A 1 91 ? 23.602 9.230 -49.094 1.00 96.56 91 LEU A C 1
ATOM 685 O O . LEU A 1 91 ? 22.972 9.364 -48.045 1.00 96.56 91 LEU A O 1
ATOM 689 N N . PHE A 1 92 ? 23.123 8.531 -50.123 1.00 95.88 92 PHE A N 1
ATOM 690 C CA . PHE A 1 92 ? 21.819 7.876 -50.113 1.00 95.88 92 PHE A CA 1
ATOM 691 C C . PHE A 1 92 ? 21.730 6.795 -49.027 1.00 95.88 92 PHE A C 1
ATOM 693 O O . PHE A 1 92 ? 20.780 6.793 -48.242 1.00 95.88 92 PHE A O 1
ATOM 700 N N . ALA A 1 93 ? 22.740 5.926 -48.924 1.00 94.62 93 ALA A N 1
ATOM 701 C CA . ALA A 1 93 ? 22.830 4.906 -47.882 1.00 94.62 93 ALA A CA 1
ATOM 702 C C . ALA A 1 93 ? 22.849 5.537 -46.481 1.00 94.62 93 ALA A C 1
ATOM 704 O O . ALA A 1 93 ? 22.124 5.090 -45.593 1.00 94.62 93 ALA A O 1
ATOM 705 N N . SER A 1 94 ? 23.592 6.634 -46.301 1.00 94.75 94 SER A N 1
ATOM 706 C CA . SER A 1 94 ? 23.629 7.379 -45.038 1.00 94.75 94 SER A CA 1
ATOM 707 C C . SER A 1 94 ? 22.247 7.919 -44.659 1.00 94.75 94 SER A C 1
ATOM 709 O O . SER A 1 94 ? 21.782 7.724 -43.536 1.00 94.75 94 SER A O 1
ATOM 711 N N . VAL A 1 95 ? 21.538 8.544 -45.605 1.00 95.75 95 VAL A N 1
ATOM 712 C CA . VAL A 1 95 ? 20.172 9.046 -45.384 1.00 95.75 95 VAL A CA 1
ATOM 713 C C . VAL A 1 95 ? 19.210 7.904 -45.047 1.00 95.75 95 VAL A C 1
ATOM 715 O O . VAL A 1 95 ? 18.360 8.059 -44.165 1.00 95.75 95 VAL A O 1
ATOM 718 N N . LEU A 1 96 ? 19.353 6.756 -45.713 1.00 93.88 96 LEU A N 1
ATOM 719 C CA . LEU A 1 96 ? 18.539 5.571 -45.464 1.00 93.88 96 LEU A CA 1
ATOM 720 C C . LEU A 1 96 ? 18.746 5.038 -44.038 1.00 93.88 96 LEU A C 1
ATOM 722 O O . LEU A 1 96 ? 17.757 4.835 -43.333 1.00 93.88 96 LEU A O 1
ATOM 726 N N . VAL A 1 97 ? 19.996 4.887 -43.586 1.00 92.81 97 VAL A N 1
ATOM 727 C CA . VAL A 1 97 ? 20.339 4.428 -42.224 1.00 92.81 97 VAL A CA 1
ATOM 728 C C . VAL A 1 97 ? 19.808 5.395 -41.164 1.00 92.81 97 VAL A C 1
ATOM 730 O O . VAL A 1 97 ? 19.181 4.978 -40.188 1.00 92.81 97 VAL A O 1
ATOM 733 N N . VAL A 1 98 ? 19.974 6.706 -41.366 1.00 93.00 98 VAL A N 1
ATOM 734 C CA . VAL A 1 98 ? 19.444 7.716 -40.436 1.00 93.00 98 VAL A CA 1
ATOM 735 C C . VAL A 1 98 ? 17.919 7.627 -40.343 1.00 93.00 98 VAL A C 1
ATOM 737 O O . VAL A 1 98 ? 17.359 7.681 -39.246 1.00 93.00 98 VAL A O 1
ATOM 740 N N . ARG A 1 99 ? 17.228 7.484 -41.481 1.00 90.88 99 ARG A N 1
ATOM 741 C CA . ARG A 1 99 ? 15.761 7.417 -41.519 1.00 90.88 99 ARG A CA 1
ATOM 742 C C . ARG A 1 99 ? 15.201 6.113 -40.961 1.00 90.88 99 ARG A C 1
ATOM 744 O O . ARG A 1 99 ? 14.197 6.179 -40.256 1.00 90.88 99 ARG A O 1
ATOM 751 N N . ARG A 1 100 ? 15.810 4.966 -41.271 1.00 87.31 100 ARG A N 1
ATOM 752 C CA . ARG A 1 100 ? 15.291 3.648 -40.872 1.00 87.31 100 ARG A CA 1
ATOM 753 C C . ARG A 1 100 ? 15.756 3.176 -39.502 1.00 87.31 100 ARG A C 1
ATOM 755 O O . ARG A 1 100 ? 15.005 2.454 -38.861 1.00 87.31 100 ARG A O 1
ATOM 762 N N . THR A 1 101 ? 16.926 3.603 -39.037 1.00 87.81 101 THR A N 1
ATOM 763 C CA . THR A 1 101 ? 17.515 3.073 -37.799 1.00 87.81 101 THR A CA 1
ATOM 764 C C . THR A 1 101 ? 17.641 4.151 -36.730 1.00 87.81 101 THR A C 1
ATOM 766 O O . THR A 1 101 ? 17.057 4.035 -35.655 1.00 87.81 101 THR A O 1
ATOM 769 N N . VAL A 1 102 ? 18.348 5.247 -37.028 1.00 91.25 102 VAL A N 1
ATOM 770 C CA . VAL A 1 102 ? 18.721 6.242 -36.004 1.00 91.25 102 VAL A CA 1
ATOM 771 C C . VAL A 1 102 ? 17.511 7.028 -35.493 1.00 91.25 102 VAL A C 1
ATOM 773 O O . VAL A 1 102 ? 17.325 7.168 -34.286 1.00 91.25 102 VAL A O 1
ATOM 776 N N . ARG A 1 103 ? 16.659 7.542 -36.392 1.00 91.44 103 ARG A N 1
ATOM 777 C CA . ARG A 1 103 ? 15.500 8.366 -36.005 1.00 91.44 103 ARG A CA 1
ATOM 778 C C . ARG A 1 103 ? 14.468 7.612 -35.154 1.00 91.44 103 ARG A C 1
ATOM 780 O O . ARG A 1 103 ? 14.026 8.187 -34.159 1.00 91.44 103 ARG A O 1
ATOM 787 N N . PRO A 1 104 ? 14.036 6.382 -35.499 1.00 90.00 104 PRO A N 1
ATOM 788 C CA . PRO A 1 104 ? 13.140 5.607 -34.640 1.00 90.00 104 PRO A CA 1
ATOM 789 C C . PRO A 1 104 ? 13.729 5.350 -33.251 1.00 90.00 104 PRO A C 1
ATOM 791 O O . PRO A 1 104 ? 13.069 5.646 -32.257 1.00 90.00 104 PRO A O 1
ATOM 794 N N . LEU A 1 105 ? 14.992 4.916 -33.178 1.00 90.94 105 LEU A N 1
ATOM 795 C CA . LEU A 1 105 ? 15.657 4.622 -31.909 1.00 90.94 105 LEU A CA 1
ATOM 796 C C . LEU A 1 105 ? 15.772 5.866 -31.014 1.00 90.94 105 LEU A C 1
ATOM 798 O O . LEU A 1 105 ? 15.483 5.805 -29.820 1.00 90.94 105 LEU A O 1
ATOM 802 N N . ALA A 1 106 ? 16.114 7.021 -31.595 1.00 91.44 106 ALA A N 1
ATOM 803 C CA . ALA A 1 106 ? 16.177 8.287 -30.867 1.00 91.44 106 ALA A CA 1
ATOM 804 C C . ALA A 1 106 ? 14.812 8.710 -30.293 1.00 91.44 106 ALA A C 1
ATOM 806 O O . ALA A 1 106 ? 14.754 9.252 -29.189 1.00 91.44 106 ALA A O 1
ATOM 807 N N . ARG A 1 107 ? 13.709 8.443 -31.012 1.00 91.38 107 ARG A N 1
ATOM 808 C CA . ARG A 1 107 ? 12.351 8.720 -30.518 1.00 91.38 107 ARG A CA 1
ATOM 809 C C . ARG A 1 107 ? 11.980 7.824 -29.338 1.00 91.38 107 ARG A C 1
ATOM 811 O O . ARG A 1 107 ? 11.519 8.351 -28.331 1.00 91.38 107 ARG A O 1
ATOM 818 N N . ILE A 1 108 ? 12.234 6.516 -29.432 1.00 92.38 108 ILE A N 1
ATOM 819 C CA . ILE A 1 108 ? 11.996 5.563 -28.332 1.00 92.38 108 ILE A CA 1
ATOM 820 C C . ILE A 1 108 ? 12.799 5.974 -27.093 1.00 92.38 108 ILE A C 1
ATOM 822 O O . ILE A 1 108 ? 12.239 6.104 -26.008 1.00 92.38 108 ILE A O 1
ATOM 826 N N . ALA A 1 109 ? 14.092 6.267 -27.259 1.00 90.12 109 ALA A N 1
ATOM 827 C CA . ALA A 1 109 ? 14.949 6.719 -26.164 1.00 90.12 109 ALA A CA 1
ATOM 828 C C . ALA A 1 109 ? 14.433 8.014 -25.510 1.00 90.12 109 ALA A C 1
ATOM 830 O O . ALA A 1 109 ? 14.507 8.167 -24.291 1.00 90.12 109 ALA A O 1
ATOM 831 N N . GLY A 1 110 ? 13.889 8.938 -26.308 1.00 92.25 110 GLY A N 1
ATOM 832 C CA . GLY A 1 110 ? 13.231 10.144 -25.811 1.00 92.25 110 GLY A CA 1
ATOM 833 C C . GLY A 1 110 ? 12.008 9.834 -24.945 1.00 92.25 110 GLY A C 1
ATOM 834 O O . GLY A 1 110 ? 11.902 10.370 -23.844 1.00 92.25 110 GLY A O 1
ATOM 835 N N . SER A 1 111 ? 11.125 8.940 -25.398 1.00 92.25 111 SER A N 1
ATOM 836 C CA . SER A 1 111 ? 9.955 8.514 -24.617 1.00 92.25 111 SER A CA 1
ATOM 837 C C . SER A 1 111 ? 10.357 7.810 -23.319 1.00 92.25 111 SER A C 1
ATOM 839 O O . SER A 1 111 ? 9.825 8.149 -22.268 1.00 92.25 111 SER A O 1
ATOM 841 N N . ILE A 1 112 ? 11.353 6.917 -23.345 1.00 89.75 112 ILE A N 1
ATOM 842 C CA . ILE A 1 112 ? 11.854 6.244 -22.132 1.00 89.75 112 ILE A CA 1
ATOM 843 C C . ILE A 1 112 ? 12.370 7.262 -21.107 1.00 89.75 112 ILE A C 1
ATOM 845 O O . ILE A 1 112 ? 12.058 7.151 -19.924 1.00 89.75 112 ILE A O 1
ATOM 849 N N . ARG A 1 113 ? 13.117 8.290 -21.538 1.00 89.88 113 ARG A N 1
ATOM 850 C CA . ARG A 1 113 ? 13.577 9.354 -20.626 1.00 89.88 113 ARG A CA 1
ATOM 851 C C . ARG A 1 113 ? 12.423 10.135 -20.008 1.00 89.88 113 ARG A C 1
ATOM 853 O O . ARG A 1 113 ? 12.514 10.490 -18.840 1.00 89.88 113 ARG A O 1
ATOM 860 N N . LYS A 1 114 ? 11.354 10.396 -20.763 1.00 90.44 114 LYS A N 1
ATOM 861 C CA . LYS A 1 114 ? 10.150 11.055 -20.237 1.00 90.44 114 LYS A CA 1
ATOM 862 C C . LYS A 1 114 ? 9.454 10.201 -19.182 1.00 90.44 114 LYS A C 1
ATOM 864 O O . LYS A 1 114 ? 9.169 10.704 -18.100 1.00 90.44 114 LYS A O 1
ATOM 869 N N . VAL A 1 115 ? 9.273 8.907 -19.457 1.00 89.69 115 VAL A N 1
ATOM 870 C CA . VAL A 1 115 ? 8.715 7.944 -18.492 1.00 89.69 115 VAL A CA 1
ATOM 871 C C . VAL A 1 115 ? 9.564 7.905 -17.219 1.00 89.69 115 VAL A C 1
ATOM 873 O O . VAL A 1 115 ? 9.025 8.023 -16.123 1.00 89.69 115 VAL A O 1
ATOM 876 N N . ALA A 1 116 ? 10.892 7.828 -17.355 1.00 85.44 116 ALA A N 1
ATOM 877 C CA . ALA A 1 116 ? 11.821 7.868 -16.224 1.00 85.44 116 ALA A CA 1
ATOM 878 C C . ALA A 1 116 ? 11.800 9.213 -15.469 1.00 85.44 116 ALA A C 1
ATOM 880 O O . ALA A 1 116 ? 12.045 9.247 -14.268 1.00 85.44 116 ALA A O 1
ATOM 881 N N . GLY A 1 117 ? 11.486 10.312 -16.159 1.00 86.94 117 GLY A N 1
ATOM 882 C CA . GLY A 1 117 ? 11.283 11.639 -15.576 1.00 86.94 117 GLY A CA 1
ATOM 883 C C . GLY A 1 117 ? 9.915 11.845 -14.915 1.00 86.94 117 GLY A C 1
ATOM 884 O O . GLY A 1 117 ? 9.659 12.932 -14.408 1.00 86.94 117 GLY A O 1
ATOM 885 N N . GLY A 1 118 ? 9.039 10.832 -14.915 1.00 83.69 118 GLY A N 1
ATOM 886 C CA . GLY A 1 118 ? 7.720 10.872 -14.276 1.00 83.69 118 GLY A CA 1
ATOM 887 C C . GLY A 1 118 ? 6.540 11.099 -15.228 1.00 83.69 118 GLY A C 1
ATOM 888 O O . GLY A 1 118 ? 5.392 10.951 -14.809 1.00 83.69 118 GLY A O 1
ATOM 889 N N . GLU A 1 119 ? 6.774 11.377 -16.515 1.00 89.31 119 GLU A N 1
ATOM 890 C CA . GLU A 1 119 ? 5.721 11.453 -17.543 1.00 89.31 119 GLU A CA 1
ATOM 891 C C . GLU A 1 119 ? 5.298 10.042 -17.987 1.00 89.31 119 GLU A C 1
ATOM 893 O O . GLU A 1 119 ? 5.599 9.570 -19.085 1.00 89.31 119 GLU A O 1
ATOM 898 N N . LYS A 1 120 ? 4.583 9.339 -17.111 1.00 80.25 120 LYS A N 1
ATOM 899 C CA . LYS A 1 120 ? 4.183 7.933 -17.295 1.00 80.25 120 LYS A CA 1
ATOM 900 C C . LYS A 1 120 ? 3.186 7.687 -18.439 1.00 80.25 120 LYS A C 1
ATOM 902 O O . LYS A 1 120 ? 3.023 6.547 -18.872 1.00 80.25 120 LYS A O 1
ATOM 907 N N . SER A 1 121 ? 2.535 8.739 -18.937 1.00 81.62 121 SER A N 1
ATOM 908 C CA . SER A 1 121 ? 1.615 8.713 -20.086 1.00 81.62 121 SER A CA 1
ATOM 909 C C . SER A 1 121 ? 2.313 8.920 -21.435 1.00 81.62 121 SER A C 1
ATOM 911 O O . SER A 1 121 ? 1.647 8.970 -22.471 1.00 81.62 121 SER A O 1
ATOM 913 N N . ALA A 1 122 ? 3.643 9.062 -21.451 1.00 86.12 122 ALA A N 1
ATOM 914 C CA . ALA A 1 122 ? 4.384 9.239 -22.689 1.00 86.12 122 ALA A CA 1
ATOM 915 C C . ALA A 1 122 ? 4.237 8.008 -23.600 1.00 86.12 122 ALA A C 1
ATOM 917 O O . ALA A 1 122 ? 4.625 6.899 -23.240 1.00 86.12 122 ALA A O 1
ATOM 918 N N . PHE A 1 123 ? 3.707 8.228 -24.804 1.00 84.69 123 PHE A N 1
ATOM 919 C CA . PHE A 1 123 ? 3.566 7.203 -25.836 1.00 84.69 123 PHE A CA 1
ATOM 920 C C . PHE A 1 123 ? 4.935 6.716 -26.333 1.00 84.69 123 PHE A C 1
ATOM 922 O O . PHE A 1 123 ? 5.827 7.530 -26.614 1.00 84.69 123 PHE A O 1
ATOM 929 N N . ILE A 1 124 ? 5.093 5.400 -26.491 1.00 89.62 124 ILE A N 1
ATOM 930 C CA . ILE A 1 124 ? 6.301 4.791 -27.052 1.00 89.62 124 ILE A CA 1
ATOM 931 C C . ILE A 1 124 ? 6.076 4.488 -28.541 1.00 89.62 124 ILE A C 1
ATOM 933 O O . ILE A 1 124 ? 5.320 3.583 -28.889 1.00 89.62 124 ILE A O 1
ATOM 937 N N . PRO A 1 125 ? 6.711 5.247 -29.454 1.00 87.50 125 PRO A N 1
ATOM 938 C CA . PRO A 1 125 ? 6.504 5.071 -30.885 1.00 87.50 125 PRO A CA 1
ATOM 939 C C . PRO A 1 125 ? 7.229 3.832 -31.417 1.00 87.50 125 PRO A C 1
ATOM 941 O O . PRO A 1 125 ? 8.348 3.541 -31.004 1.00 87.50 125 PRO A O 1
ATOM 944 N N . GLY A 1 126 ? 6.646 3.180 -32.425 1.00 83.94 126 GLY A N 1
ATOM 945 C CA . GLY A 1 126 ? 7.291 2.089 -33.161 1.00 83.94 126 GLY A CA 1
ATOM 946 C C . GLY A 1 126 ? 6.983 0.684 -32.647 1.00 83.94 126 GLY A C 1
ATOM 947 O O . GLY A 1 126 ? 7.576 -0.259 -33.155 1.00 83.94 126 GLY A O 1
ATOM 948 N N . ALA A 1 127 ? 6.068 0.518 -31.685 1.00 79.56 127 ALA A N 1
ATOM 949 C CA . ALA A 1 127 ? 5.618 -0.802 -31.223 1.00 79.56 127 ALA A CA 1
ATOM 950 C C . ALA A 1 127 ? 4.894 -1.620 -32.316 1.00 79.56 127 ALA A C 1
ATOM 952 O O . ALA A 1 127 ? 4.801 -2.843 -32.215 1.00 79.56 127 ALA A O 1
ATOM 953 N N . ASP A 1 128 ? 4.424 -0.938 -33.361 1.00 84.56 128 ASP A N 1
ATOM 954 C CA . ASP A 1 128 ? 3.785 -1.458 -34.571 1.00 84.56 128 ASP A CA 1
ATOM 955 C C . ASP A 1 128 ? 4.776 -1.962 -35.637 1.00 84.56 128 ASP A C 1
ATOM 957 O O . ASP A 1 128 ? 4.361 -2.510 -36.655 1.00 84.56 128 ASP A O 1
ATOM 961 N N . LEU A 1 129 ? 6.084 -1.781 -35.434 1.00 86.75 129 LEU A N 1
ATOM 962 C CA . LEU A 1 129 ? 7.099 -2.252 -36.374 1.00 86.75 129 LEU A CA 1
ATOM 963 C C . LEU A 1 129 ? 7.336 -3.767 -36.223 1.00 86.75 129 LEU A C 1
ATOM 965 O O . LEU A 1 129 ? 7.553 -4.271 -35.118 1.00 86.75 129 LEU A O 1
ATOM 969 N N . ASP A 1 130 ? 7.392 -4.474 -37.353 1.00 90.00 130 ASP A N 1
ATOM 970 C CA . ASP A 1 130 ? 7.817 -5.882 -37.447 1.00 90.00 130 ASP A CA 1
ATOM 971 C C . ASP A 1 130 ? 9.332 -5.979 -37.688 1.00 90.00 130 ASP A C 1
ATOM 973 O O . ASP A 1 130 ? 9.809 -6.411 -38.738 1.00 90.00 130 ASP A O 1
ATOM 977 N N . ASN A 1 131 ? 10.111 -5.482 -36.729 1.00 89.38 131 ASN A N 1
ATOM 978 C CA . ASN A 1 131 ? 11.567 -5.626 -36.693 1.00 89.38 131 ASN A CA 1
ATOM 979 C C . ASN A 1 131 ? 12.090 -5.528 -35.250 1.00 89.38 131 ASN A C 1
ATOM 981 O O . ASN A 1 131 ? 11.327 -5.299 -34.311 1.00 89.38 131 ASN A O 1
ATOM 985 N N . GLU A 1 132 ? 13.408 -5.622 -35.079 1.00 91.56 132 GLU A N 1
ATOM 986 C CA . GLU A 1 132 ? 14.077 -5.581 -33.775 1.00 91.56 132 GLU A CA 1
ATOM 987 C C . GLU A 1 132 ? 13.861 -4.243 -33.043 1.00 91.56 132 GLU A C 1
ATOM 989 O O . GLU A 1 132 ? 13.838 -4.188 -31.815 1.00 91.56 132 GLU A O 1
ATOM 994 N N . ILE A 1 133 ? 13.666 -3.142 -33.781 1.00 91.12 133 ILE A N 1
ATOM 995 C CA . ILE A 1 133 ? 13.318 -1.840 -33.185 1.00 91.12 133 ILE A CA 1
ATOM 996 C C . ILE A 1 133 ? 11.904 -1.893 -32.596 1.00 91.12 133 ILE A C 1
ATOM 998 O O . ILE A 1 133 ? 11.665 -1.335 -31.524 1.00 91.12 133 ILE A O 1
ATOM 1002 N N . GLY A 1 134 ? 10.981 -2.577 -33.272 1.00 90.44 134 GLY A N 1
ATOM 1003 C CA . GLY A 1 134 ? 9.636 -2.826 -32.772 1.00 90.44 134 GLY A CA 1
ATOM 1004 C C . GLY A 1 134 ? 9.612 -3.695 -31.521 1.00 90.44 134 GLY A C 1
ATOM 1005 O O . GLY A 1 134 ? 8.881 -3.376 -30.585 1.00 90.44 134 GLY A O 1
ATOM 1006 N N . ASP A 1 135 ? 10.465 -4.720 -31.440 1.00 92.56 135 ASP A N 1
ATOM 1007 C CA . ASP A 1 135 ? 10.630 -5.517 -30.215 1.00 92.56 135 ASP A CA 1
ATOM 1008 C C . ASP A 1 135 ? 11.091 -4.657 -29.033 1.00 92.56 135 ASP A C 1
ATOM 1010 O O . ASP A 1 135 ? 10.524 -4.744 -27.942 1.00 92.56 135 ASP A O 1
ATOM 1014 N N . ILE A 1 136 ? 12.063 -3.763 -29.252 1.00 92.50 136 ILE A N 1
ATOM 1015 C CA . ILE A 1 136 ? 12.522 -2.812 -28.226 1.00 92.50 136 ILE A CA 1
ATOM 1016 C C . ILE A 1 136 ? 11.386 -1.872 -27.810 1.00 92.50 136 ILE A C 1
ATOM 1018 O O . ILE A 1 136 ? 11.204 -1.622 -26.618 1.00 92.50 136 ILE A O 1
ATOM 1022 N N . ALA A 1 137 ? 10.617 -1.351 -28.768 1.00 92.38 137 ALA A N 1
ATOM 1023 C CA . ALA A 1 137 ? 9.488 -0.474 -28.475 1.00 92.38 137 ALA A CA 1
ATOM 1024 C C . ALA A 1 137 ? 8.409 -1.194 -27.648 1.00 92.38 137 ALA A C 1
ATOM 1026 O O . ALA A 1 137 ? 7.929 -0.634 -26.664 1.00 92.38 137 ALA A O 1
ATOM 1027 N N . ARG A 1 138 ? 8.079 -2.449 -27.982 1.00 93.19 138 ARG A N 1
ATOM 1028 C CA . ARG A 1 138 ? 7.140 -3.281 -27.211 1.00 93.19 138 ARG A CA 1
ATOM 1029 C C . ARG A 1 138 ? 7.655 -3.580 -25.806 1.00 93.19 138 ARG A C 1
ATOM 1031 O O . ARG A 1 138 ? 6.905 -3.443 -24.845 1.00 93.19 138 ARG A O 1
ATOM 1038 N N . ALA A 1 139 ? 8.931 -3.935 -25.664 1.00 92.06 139 ALA A N 1
ATOM 1039 C CA . ALA A 1 139 ? 9.540 -4.172 -24.356 1.00 92.06 139 ALA A CA 1
ATOM 1040 C C . ALA A 1 139 ? 9.521 -2.906 -23.484 1.00 92.06 139 ALA A C 1
ATOM 1042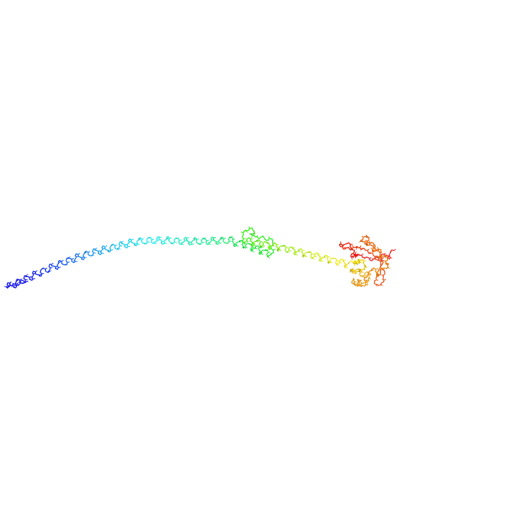 O O . ALA A 1 139 ? 9.183 -2.965 -22.301 1.00 92.06 139 ALA A O 1
ATOM 1043 N N . ALA A 1 140 ? 9.833 -1.750 -24.075 1.00 91.31 140 ALA A N 1
ATOM 1044 C CA . ALA A 1 140 ? 9.755 -0.468 -23.389 1.00 91.31 140 ALA A CA 1
ATOM 1045 C C . ALA A 1 140 ? 8.313 -0.124 -22.977 1.00 91.31 140 ALA A C 1
ATOM 1047 O O . ALA A 1 140 ? 8.108 0.442 -21.905 1.00 91.31 140 ALA A O 1
ATOM 1048 N N . GLU A 1 141 ? 7.318 -0.494 -23.788 1.00 91.06 141 GLU A N 1
ATOM 1049 C CA . GLU A 1 141 ? 5.901 -0.268 -23.487 1.00 91.06 141 GLU A CA 1
ATOM 1050 C C . GLU A 1 141 ? 5.417 -1.137 -22.325 1.00 91.06 141 GLU A C 1
ATOM 1052 O O . GLU A 1 141 ? 4.794 -0.627 -21.395 1.00 91.06 141 GLU A O 1
ATOM 1057 N N . VAL A 1 142 ? 5.788 -2.421 -22.307 1.00 92.19 142 VAL A N 1
ATOM 1058 C CA . VAL A 1 142 ? 5.530 -3.309 -21.163 1.00 92.19 142 VAL A CA 1
ATOM 1059 C C . VAL A 1 142 ? 6.184 -2.757 -19.897 1.00 92.19 142 VAL A C 1
ATOM 1061 O O . VAL A 1 142 ? 5.551 -2.705 -18.845 1.00 92.19 142 VAL A O 1
ATOM 1064 N N . PHE A 1 143 ? 7.434 -2.294 -19.985 1.00 90.31 143 PHE A N 1
ATOM 1065 C CA . PHE A 1 143 ? 8.124 -1.692 -18.846 1.00 90.31 143 PHE A CA 1
ATOM 1066 C C . PHE A 1 143 ? 7.409 -0.436 -18.329 1.00 90.31 143 PHE A C 1
ATOM 1068 O O . PHE A 1 143 ? 7.192 -0.304 -17.124 1.00 90.31 143 PHE A O 1
ATOM 1075 N N . ARG A 1 144 ? 6.997 0.465 -19.231 1.00 90.62 144 ARG A N 1
ATOM 1076 C CA . ARG A 1 144 ? 6.216 1.660 -18.886 1.00 90.62 144 ARG A CA 1
ATOM 1077 C C . ARG A 1 144 ? 4.929 1.274 -18.161 1.00 90.62 144 ARG A C 1
ATOM 1079 O O . ARG A 1 144 ? 4.628 1.865 -17.127 1.00 90.62 144 ARG A O 1
ATOM 1086 N N . GLN A 1 145 ? 4.196 0.292 -18.680 1.00 90.44 145 GLN A N 1
ATOM 1087 C CA . GLN A 1 145 ? 2.934 -0.147 -18.094 1.00 90.44 145 GLN A CA 1
ATOM 1088 C C . GLN A 1 145 ? 3.133 -0.718 -16.686 1.00 90.44 145 GLN A C 1
ATOM 1090 O O . GLN A 1 145 ? 2.476 -0.267 -15.753 1.00 90.44 145 GLN A O 1
ATOM 1095 N N . THR A 1 146 ? 4.118 -1.600 -16.501 1.00 91.00 146 THR A N 1
ATOM 1096 C CA . THR A 1 146 ? 4.453 -2.160 -15.183 1.00 91.00 146 THR A CA 1
ATOM 1097 C C . THR A 1 146 ? 4.813 -1.076 -14.167 1.00 91.00 146 THR A C 1
ATOM 1099 O O . THR A 1 146 ? 4.428 -1.176 -13.005 1.00 91.00 146 THR A O 1
ATOM 1102 N N . LEU A 1 147 ? 5.523 -0.019 -14.580 1.00 89.44 147 LEU A N 1
ATOM 1103 C CA . LEU A 1 147 ? 5.818 1.114 -13.697 1.00 89.44 147 LEU A CA 1
ATOM 1104 C C . LEU A 1 147 ? 4.556 1.874 -13.272 1.00 89.44 147 LEU A C 1
ATOM 1106 O O . LEU A 1 147 ? 4.454 2.285 -12.117 1.00 89.44 147 LEU A O 1
ATOM 1110 N N . VAL A 1 148 ? 3.606 2.082 -14.189 1.00 89.75 148 VAL A N 1
ATOM 1111 C CA . VAL A 1 148 ? 2.330 2.744 -13.868 1.00 89.75 148 VAL A CA 1
ATOM 1112 C C . VAL A 1 148 ? 1.530 1.904 -12.881 1.00 89.75 148 VAL A C 1
ATOM 1114 O O . VAL A 1 148 ? 1.073 2.425 -11.862 1.00 89.75 148 VAL A O 1
ATOM 1117 N N . ASP A 1 149 ? 1.412 0.609 -13.158 1.00 90.81 149 ASP A N 1
ATOM 1118 C CA . ASP A 1 149 ? 0.641 -0.316 -12.338 1.00 90.81 149 ASP A CA 1
ATOM 1119 C C . ASP A 1 149 ? 1.253 -0.435 -10.934 1.00 90.81 149 ASP A C 1
ATOM 1121 O O . ASP A 1 149 ? 0.537 -0.303 -9.939 1.00 90.81 149 ASP A O 1
ATOM 1125 N N . ALA A 1 150 ? 2.580 -0.572 -10.835 1.00 90.25 150 ALA A N 1
ATOM 1126 C CA . ALA A 1 150 ? 3.289 -0.646 -9.559 1.00 90.25 150 ALA A CA 1
ATOM 1127 C C . ALA A 1 150 ? 3.103 0.614 -8.700 1.00 90.25 150 ALA A C 1
ATOM 1129 O O . ALA A 1 150 ? 2.850 0.504 -7.498 1.00 90.25 150 ALA A O 1
ATOM 1130 N N . ASP A 1 151 ? 3.183 1.805 -9.298 1.00 89.25 151 ASP A N 1
ATOM 1131 C CA . ASP A 1 151 ? 2.970 3.046 -8.553 1.00 89.25 151 ASP A CA 1
ATOM 1132 C C . ASP A 1 151 ? 1.507 3.221 -8.135 1.00 89.25 151 ASP A C 1
ATOM 1134 O O . ASP A 1 151 ? 1.247 3.630 -7.004 1.00 89.25 151 ASP A O 1
ATOM 1138 N N . SER A 1 152 ? 0.547 2.843 -8.984 1.00 90.38 152 SER A N 1
ATOM 1139 C CA . SER A 1 152 ? -0.874 2.879 -8.614 1.00 90.38 152 SER A CA 1
ATOM 1140 C C . SER A 1 152 ? -1.192 1.933 -7.447 1.00 90.38 152 SER A C 1
ATOM 1142 O O . SER A 1 152 ? -1.877 2.319 -6.498 1.00 90.38 152 SER A O 1
ATOM 1144 N N . ALA A 1 153 ? -0.621 0.723 -7.457 1.00 92.31 153 ALA A N 1
ATOM 1145 C CA . ALA A 1 153 ? -0.766 -0.249 -6.380 1.00 92.31 153 ALA A CA 1
ATOM 1146 C C . ALA A 1 153 ? -0.113 0.251 -5.085 1.00 92.31 153 ALA A C 1
ATOM 1148 O O . ALA A 1 153 ? -0.685 0.114 -4.002 1.00 92.31 153 ALA A O 1
ATOM 1149 N N . ARG A 1 154 ? 1.061 0.888 -5.190 1.00 92.38 154 ARG A N 1
ATOM 1150 C CA . ARG A 1 154 ? 1.739 1.515 -4.052 1.00 92.38 154 ARG A CA 1
ATOM 1151 C C . ARG A 1 154 ? 0.903 2.640 -3.447 1.00 92.38 154 ARG A C 1
ATOM 1153 O O . ARG A 1 154 ? 0.777 2.701 -2.227 1.00 92.38 154 ARG A O 1
ATOM 1160 N N . GLU A 1 155 ? 0.337 3.522 -4.265 1.00 92.94 155 GLU A N 1
ATOM 1161 C CA . GLU A 1 155 ? -0.532 4.599 -3.783 1.00 92.94 155 GLU A CA 1
ATOM 1162 C C . GLU A 1 155 ? -1.788 4.055 -3.096 1.00 92.94 155 GLU A C 1
ATOM 1164 O O . GLU A 1 155 ? -2.143 4.530 -2.016 1.00 92.94 155 GLU A O 1
ATOM 1169 N N . ALA A 1 156 ? -2.428 3.031 -3.666 1.00 94.12 156 ALA A N 1
ATOM 1170 C CA . ALA A 1 156 ? -3.582 2.376 -3.055 1.00 94.12 156 ALA A CA 1
ATOM 1171 C C . ALA A 1 156 ? -3.230 1.745 -1.695 1.00 94.12 156 ALA A C 1
ATOM 1173 O O . ALA A 1 156 ? -3.950 1.950 -0.719 1.00 94.12 156 ALA A O 1
ATOM 1174 N N . ALA A 1 157 ? -2.091 1.050 -1.600 1.00 94.44 157 ALA A N 1
ATOM 1175 C CA . ALA A 1 157 ? -1.620 0.457 -0.349 1.00 94.44 157 ALA A CA 1
ATOM 1176 C C . ALA A 1 157 ? -1.317 1.515 0.725 1.00 94.44 157 ALA A C 1
ATOM 1178 O O . ALA A 1 157 ? -1.675 1.340 1.889 1.00 94.44 157 ALA A O 1
ATOM 1179 N N . LEU A 1 158 ? -0.692 2.635 0.343 1.00 96.00 158 LEU A N 1
ATOM 1180 C CA . LEU A 1 158 ? -0.422 3.741 1.265 1.00 96.00 158 LEU A CA 1
ATOM 1181 C C . LEU A 1 158 ? -1.711 4.387 1.780 1.00 96.00 158 LEU A C 1
ATOM 1183 O O . LEU A 1 158 ? -1.789 4.709 2.964 1.00 96.00 158 LEU A O 1
ATOM 1187 N N . ARG A 1 159 ? -2.722 4.556 0.918 1.00 95.50 159 ARG A N 1
ATOM 1188 C CA . ARG A 1 159 ? -4.035 5.076 1.326 1.00 95.50 159 ARG A CA 1
ATOM 1189 C C . ARG A 1 159 ? -4.749 4.121 2.274 1.00 95.50 159 ARG A C 1
ATOM 1191 O O . ARG A 1 159 ? -5.157 4.562 3.340 1.00 95.50 159 ARG A O 1
ATOM 1198 N N . ALA A 1 160 ? -4.806 2.830 1.948 1.00 94.62 160 ALA A N 1
ATOM 1199 C CA . ALA A 1 160 ? -5.419 1.822 2.813 1.00 94.62 160 ALA A CA 1
ATOM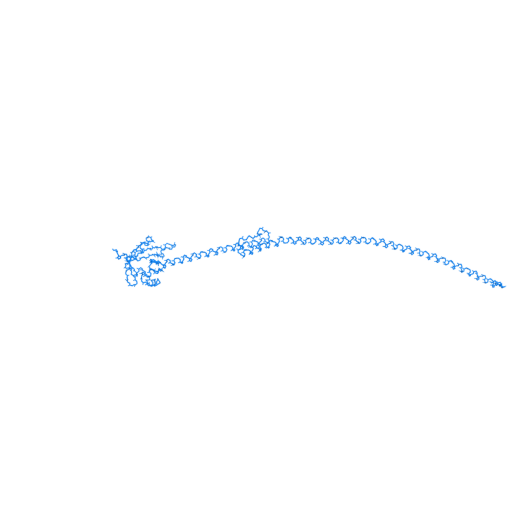 1200 C C . ALA A 1 160 ? -4.751 1.769 4.199 1.00 94.62 160 ALA A C 1
ATOM 1202 O O . ALA A 1 160 ? -5.433 1.735 5.220 1.00 94.62 160 ALA A O 1
ATOM 1203 N N . LEU A 1 161 ? -3.416 1.845 4.252 1.00 95.38 161 LEU A N 1
ATOM 1204 C CA . LEU A 1 161 ? -2.683 1.896 5.518 1.00 95.38 161 LEU A CA 1
ATOM 1205 C C . LEU A 1 161 ? -2.976 3.181 6.308 1.00 95.38 161 LEU A C 1
ATOM 1207 O O . LEU A 1 161 ? -3.093 3.138 7.532 1.00 95.38 161 LEU A O 1
ATOM 1211 N N . ALA A 1 162 ? -3.070 4.329 5.633 1.00 94.81 162 ALA A N 1
ATOM 1212 C CA . ALA A 1 162 ? -3.401 5.594 6.282 1.00 94.81 162 ALA A CA 1
ATOM 1213 C C . ALA A 1 162 ? -4.833 5.587 6.841 1.00 94.81 162 ALA A C 1
ATOM 1215 O O . ALA A 1 162 ? -5.041 6.012 7.974 1.00 94.81 162 ALA A O 1
ATOM 1216 N N . GLU A 1 163 ? -5.798 5.061 6.086 1.00 94.88 163 GLU A N 1
ATOM 1217 C CA . GLU A 1 163 ? -7.185 4.887 6.527 1.00 94.88 163 GLU A CA 1
ATOM 1218 C C . GLU A 1 163 ? -7.280 3.943 7.727 1.00 94.88 163 GLU A C 1
ATOM 1220 O O . GLU A 1 163 ? -7.936 4.280 8.711 1.00 94.88 163 GLU A O 1
ATOM 1225 N N . GLN A 1 164 ? -6.568 2.811 7.696 1.00 95.12 164 GLN A N 1
ATOM 1226 C CA . GLN A 1 164 ? -6.512 1.886 8.827 1.00 95.12 164 GLN A CA 1
ATOM 1227 C C . GLN A 1 164 ? -5.956 2.569 10.082 1.00 95.12 164 GLN A C 1
ATOM 1229 O O . GLN A 1 164 ? -6.557 2.471 11.148 1.00 95.12 164 GLN A O 1
ATOM 1234 N N . ARG A 1 165 ? -4.845 3.307 9.962 1.00 93.50 165 ARG A N 1
ATOM 1235 C CA . ARG A 1 165 ? -4.257 4.036 11.097 1.00 93.50 165 ARG A CA 1
ATOM 1236 C C . ARG A 1 165 ? -5.199 5.094 11.654 1.00 93.50 165 ARG A C 1
ATOM 1238 O O . ARG A 1 165 ? -5.336 5.203 12.865 1.00 93.50 165 ARG A O 1
ATOM 1245 N N . LEU A 1 166 ? -5.872 5.851 10.790 1.00 94.06 166 LEU A N 1
ATOM 1246 C CA . LEU A 1 166 ? -6.859 6.842 11.222 1.00 94.06 166 LEU A CA 1
ATOM 1247 C C . LEU A 1 166 ? -8.049 6.186 11.931 1.00 94.06 166 LEU A C 1
ATOM 1249 O O . LEU A 1 166 ? -8.520 6.714 12.937 1.00 94.06 166 LEU A O 1
ATOM 1253 N N . ALA A 1 167 ? -8.517 5.035 11.442 1.00 92.88 167 ALA A N 1
ATOM 1254 C CA . ALA A 1 167 ? -9.578 4.270 12.086 1.00 92.88 167 ALA A CA 1
ATOM 1255 C C . ALA A 1 167 ? -9.141 3.732 13.460 1.00 92.88 167 ALA A C 1
ATOM 1257 O O . ALA A 1 167 ? -9.885 3.883 14.427 1.00 92.88 167 ALA A O 1
ATOM 1258 N N . GLU A 1 168 ? -7.929 3.180 13.573 1.00 93.25 168 GLU A N 1
ATOM 1259 C CA . GLU A 1 168 ? -7.350 2.712 14.840 1.00 93.25 168 GLU A CA 1
ATOM 1260 C C . GLU A 1 168 ? -7.165 3.859 15.843 1.00 93.25 168 GLU A C 1
ATOM 1262 O O . GLU A 1 168 ? -7.569 3.738 16.998 1.00 93.25 168 GLU A O 1
ATOM 1267 N N . GLU A 1 169 ? -6.623 5.001 15.411 1.00 93.88 169 GLU A N 1
ATOM 1268 C CA . GLU A 1 169 ? -6.479 6.188 16.259 1.00 93.88 169 GLU A CA 1
ATOM 1269 C C . GLU A 1 169 ? -7.835 6.740 16.707 1.00 93.88 169 GLU A C 1
ATOM 1271 O O . GLU A 1 169 ? -7.993 7.147 17.860 1.00 93.88 169 GLU A O 1
ATOM 1276 N N . SER A 1 170 ? -8.821 6.767 15.807 1.00 91.81 170 SER A N 1
ATOM 1277 C CA . SER A 1 170 ? -10.178 7.207 16.126 1.00 91.81 170 SER A CA 1
ATOM 1278 C C . SER A 1 170 ? -10.835 6.263 17.130 1.00 91.81 170 SER A C 1
ATOM 1280 O O . SER A 1 170 ? -11.411 6.728 18.113 1.00 91.81 170 SER A O 1
ATOM 1282 N N . TYR A 1 171 ? -10.719 4.949 16.919 1.00 90.81 171 TYR A N 1
ATOM 1283 C CA . TYR A 1 171 ? -11.201 3.940 17.857 1.00 90.81 171 TYR A CA 1
ATOM 1284 C C . TYR A 1 171 ? -10.536 4.106 19.225 1.00 90.81 171 TYR A C 1
ATOM 1286 O O . TYR A 1 171 ? -11.235 4.200 20.230 1.00 90.81 171 TYR A O 1
ATOM 1294 N N . HIS A 1 172 ? -9.207 4.225 19.269 1.00 91.38 172 HIS A N 1
ATOM 1295 C CA . HIS A 1 172 ? -8.466 4.389 20.516 1.00 91.38 172 HIS A CA 1
ATOM 1296 C C . HIS A 1 172 ? -8.906 5.649 21.274 1.00 91.38 172 HIS A C 1
ATOM 1298 O O . HIS A 1 172 ? -9.171 5.581 22.470 1.00 91.38 172 HIS A O 1
ATOM 1304 N N . LYS A 1 173 ? -9.087 6.782 20.582 1.00 92.00 173 LYS A N 1
ATOM 1305 C CA . LYS A 1 173 ? -9.59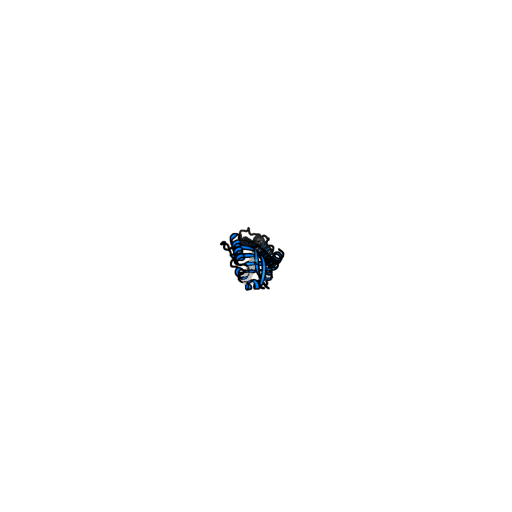4 8.021 21.193 1.00 92.00 173 LYS A CA 1
ATOM 1306 C C . LYS A 1 173 ? -10.995 7.857 21.776 1.00 92.00 173 LYS A C 1
ATOM 1308 O O . LYS A 1 173 ? -11.225 8.300 22.895 1.00 92.00 173 LYS A O 1
ATOM 1313 N N . LEU A 1 174 ? -11.921 7.240 21.039 1.00 92.62 174 LEU A N 1
ATOM 1314 C CA . LEU A 1 174 ? -13.286 7.003 21.525 1.00 92.62 174 LEU A CA 1
ATOM 1315 C C . LEU A 1 174 ? -13.297 6.044 22.720 1.00 92.62 174 LEU A C 1
ATOM 1317 O O . LEU A 1 174 ? -14.011 6.281 23.690 1.00 92.62 174 LEU A O 1
ATOM 1321 N N . PHE A 1 175 ? -12.473 4.998 22.669 1.00 93.69 175 PHE A N 1
ATOM 1322 C CA . PHE A 1 175 ? -12.341 4.017 23.738 1.00 93.69 175 PHE A CA 1
ATOM 1323 C C . PHE A 1 175 ? -11.805 4.653 25.031 1.00 93.69 175 PHE A C 1
ATOM 1325 O O . PHE A 1 175 ? -12.413 4.497 26.091 1.00 93.69 175 PHE A O 1
ATOM 1332 N N . GLU A 1 176 ? -10.717 5.423 24.937 1.00 92.94 176 GLU A N 1
ATOM 1333 C CA . GLU A 1 176 ? -10.064 6.101 26.067 1.00 92.94 176 GLU A CA 1
ATOM 1334 C C . GLU A 1 176 ? -10.904 7.249 26.652 1.00 92.94 176 GLU A C 1
ATOM 1336 O O . GLU A 1 176 ? -10.948 7.428 27.871 1.00 92.94 176 GLU A O 1
ATOM 1341 N N . ALA A 1 177 ? -11.575 8.029 25.795 1.00 91.94 177 ALA A N 1
ATOM 1342 C CA . ALA A 1 177 ? -12.329 9.217 26.199 1.00 91.94 177 ALA A CA 1
ATOM 1343 C C . ALA A 1 177 ? -13.791 8.937 26.585 1.00 91.94 177 ALA A C 1
ATOM 1345 O O . ALA A 1 177 ? -14.483 9.858 27.024 1.00 91.94 177 ALA A O 1
ATOM 1346 N N . SER A 1 178 ? -14.279 7.703 26.414 1.00 94.38 178 SER A N 1
ATOM 1347 C CA . SER A 1 178 ? -15.645 7.338 26.795 1.00 94.38 178 SER A CA 1
ATOM 1348 C C . SER A 1 178 ? -15.891 7.584 28.286 1.00 94.38 178 SER A C 1
ATOM 1350 O O . SER A 1 178 ? -15.021 7.354 29.126 1.00 94.38 178 SER A O 1
ATOM 1352 N N . VAL A 1 179 ? -17.096 8.053 28.607 1.00 92.50 179 VAL A N 1
ATOM 1353 C CA . VAL A 1 179 ? -17.576 8.201 29.989 1.00 92.50 179 VAL A CA 1
ATOM 1354 C C . VAL A 1 179 ? -18.128 6.876 30.505 1.00 92.50 179 VAL A C 1
ATOM 1356 O O . VAL A 1 179 ? -17.887 6.520 31.656 1.00 92.50 179 VAL A O 1
ATOM 1359 N N . ASP A 1 180 ? -18.813 6.132 29.638 1.00 95.88 180 ASP A N 1
ATOM 1360 C CA . ASP A 1 180 ? -19.278 4.785 29.938 1.00 95.88 180 ASP A CA 1
ATOM 1361 C C . ASP A 1 180 ? -18.089 3.810 29.892 1.00 95.88 180 ASP A C 1
ATOM 1363 O O . ASP A 1 180 ? -17.148 3.954 29.092 1.00 95.88 180 ASP A O 1
ATOM 1367 N N . GLY A 1 181 ? -18.129 2.809 30.765 1.00 96.62 181 GLY A N 1
ATOM 1368 C CA . GLY A 1 181 ? -17.159 1.729 30.800 1.00 96.62 181 GLY A CA 1
ATOM 1369 C C . GLY A 1 181 ? -17.325 0.830 29.583 1.00 96.62 181 GLY A C 1
ATOM 1370 O O . GLY A 1 181 ? -18.406 0.314 29.358 1.00 96.62 181 GLY A O 1
ATOM 1371 N N . ILE A 1 182 ? -16.274 0.617 28.802 1.00 96.94 182 ILE A N 1
ATOM 1372 C CA . ILE A 1 182 ? -16.288 -0.297 27.653 1.00 96.94 182 ILE A CA 1
ATOM 1373 C C . ILE A 1 182 ? -15.500 -1.537 28.041 1.00 96.94 182 ILE A C 1
ATOM 1375 O O . ILE A 1 182 ? -14.414 -1.413 28.614 1.00 96.94 182 ILE A O 1
ATOM 1379 N N . TYR A 1 183 ? -16.023 -2.717 27.719 1.00 94.88 183 TYR A N 1
ATOM 1380 C CA . TYR A 1 183 ? -15.364 -3.975 28.040 1.00 94.88 183 TYR A CA 1
ATOM 1381 C C . TYR A 1 183 ? -15.547 -5.049 26.975 1.00 94.88 183 TYR A C 1
ATOM 1383 O O . TYR A 1 183 ? -16.479 -5.032 26.170 1.00 94.88 183 TYR A O 1
ATOM 1391 N N . VAL A 1 184 ? -14.650 -6.028 27.037 1.00 95.31 184 VAL A N 1
ATOM 1392 C CA . VAL A 1 184 ? -14.728 -7.281 26.293 1.00 95.31 184 VAL A CA 1
ATOM 1393 C C . VAL A 1 184 ? -14.491 -8.424 27.269 1.00 95.31 184 VAL A C 1
ATOM 1395 O O . VAL A 1 184 ? -13.487 -8.418 27.978 1.00 95.31 184 VAL A O 1
ATOM 1398 N N . THR A 1 185 ? -15.385 -9.410 27.312 1.00 93.75 185 THR A N 1
ATOM 1399 C CA . THR A 1 185 ? -15.255 -10.588 28.187 1.00 93.75 185 THR A CA 1
ATOM 1400 C C . THR A 1 185 ? -15.418 -11.891 27.426 1.00 93.75 185 THR A C 1
ATOM 1402 O O . THR A 1 185 ? -16.069 -11.943 26.386 1.00 93.75 185 THR A O 1
ATOM 1405 N N . THR A 1 186 ? -14.854 -12.974 27.952 1.00 92.25 186 THR A N 1
ATOM 1406 C CA . THR A 1 186 ? -15.234 -14.323 27.523 1.00 92.25 186 THR A CA 1
ATOM 1407 C C . THR A 1 186 ? -16.631 -14.670 28.058 1.00 92.25 186 THR A C 1
ATOM 1409 O O . THR A 1 186 ? -17.065 -14.113 29.072 1.00 92.25 186 THR A O 1
ATOM 1412 N N . PRO A 1 187 ? -17.332 -15.652 27.463 1.00 87.25 187 PRO A N 1
ATOM 1413 C CA . PRO A 1 187 ? -18.605 -16.140 28.004 1.00 87.25 187 PRO A CA 1
ATOM 1414 C C . PRO A 1 187 ? -18.487 -16.657 29.444 1.00 87.25 187 PRO A C 1
ATOM 1416 O O . PRO A 1 187 ? -19.423 -16.526 30.240 1.00 87.25 187 PRO A O 1
ATOM 1419 N N . GLY A 1 188 ? -17.304 -17.185 29.779 1.00 85.00 188 GLY A N 1
ATOM 1420 C CA . GLY A 1 188 ? -16.926 -17.636 31.116 1.00 85.00 188 GLY A CA 1
ATOM 1421 C C . GLY A 1 188 ? -16.701 -16.516 32.133 1.00 85.00 188 GLY A C 1
ATOM 1422 O O . GLY A 1 188 ? -16.582 -16.829 33.303 1.00 85.00 188 GLY A O 1
ATOM 1423 N N . GLY A 1 189 ? -16.689 -15.240 31.724 1.00 87.25 189 GLY A N 1
ATOM 1424 C CA . GLY A 1 189 ? -16.576 -14.090 32.633 1.00 87.25 189 GLY A CA 1
ATOM 1425 C C . GLY A 1 189 ? -15.175 -13.492 32.775 1.00 87.25 189 GLY A C 1
ATOM 1426 O O . GLY A 1 189 ? -15.010 -12.496 33.478 1.00 87.25 189 GLY A O 1
ATOM 1427 N N . THR A 1 190 ? -14.178 -14.017 32.057 1.00 91.06 190 THR A N 1
ATOM 1428 C CA . THR A 1 190 ? -12.827 -13.437 32.025 1.00 91.06 190 THR A CA 1
ATOM 1429 C C . THR A 1 190 ? -12.837 -12.100 31.295 1.00 91.06 190 THR A C 1
ATOM 1431 O O . THR A 1 190 ? -13.263 -12.035 30.141 1.00 91.06 190 THR A O 1
ATOM 1434 N N . LEU A 1 191 ? -12.329 -11.046 31.932 1.00 93.12 191 LEU A N 1
ATOM 1435 C CA . LEU A 1 191 ? -12.179 -9.728 31.316 1.00 93.12 191 LEU A CA 1
ATOM 1436 C C . LEU A 1 191 ? -10.969 -9.716 30.373 1.00 93.12 191 LEU A C 1
ATOM 1438 O O . LEU A 1 191 ? -9.833 -9.863 30.809 1.00 93.12 191 LEU A O 1
ATOM 1442 N N . LEU A 1 192 ? -11.216 -9.556 29.074 1.00 93.44 192 LEU A N 1
ATOM 1443 C CA . LEU A 1 192 ? -10.185 -9.523 28.033 1.00 93.44 192 LEU A CA 1
ATOM 1444 C C . LEU A 1 192 ? -9.686 -8.105 27.763 1.00 93.44 192 LEU A C 1
ATOM 1446 O O . LEU A 1 192 ? -8.512 -7.906 27.464 1.00 93.44 192 LEU A O 1
ATOM 1450 N N . ASN A 1 193 ? -10.585 -7.125 27.829 1.00 94.50 193 ASN A N 1
ATOM 1451 C CA . ASN A 1 193 ? -10.256 -5.726 27.608 1.00 94.50 193 ASN A CA 1
ATOM 1452 C C . ASN A 1 193 ? -11.212 -4.831 28.398 1.00 94.50 193 ASN A C 1
ATOM 1454 O O . ASN A 1 193 ? -12.376 -5.183 28.592 1.00 94.50 193 ASN A O 1
ATOM 1458 N N . ALA A 1 194 ? -10.723 -3.674 28.823 1.00 95.44 194 ALA A N 1
ATOM 1459 C CA . ALA A 1 194 ? -11.492 -2.649 29.503 1.00 95.44 194 ALA A CA 1
ATOM 1460 C C . ALA A 1 194 ? -10.915 -1.271 29.188 1.00 95.44 194 ALA A C 1
ATOM 1462 O O . ALA A 1 194 ? -9.708 -1.129 28.997 1.00 95.44 194 ALA A O 1
ATOM 1463 N N . ASN A 1 195 ? -11.764 -0.249 29.156 1.00 97.31 195 ASN A N 1
ATOM 1464 C CA . ASN A 1 195 ? -11.307 1.128 29.012 1.00 97.31 195 ASN A CA 1
ATOM 1465 C C . ASN A 1 195 ? -11.026 1.794 30.378 1.00 97.31 195 ASN A C 1
ATOM 1467 O O . ASN A 1 195 ? -11.404 1.267 31.433 1.00 97.31 195 ASN A O 1
ATOM 1471 N N . PRO A 1 196 ? -10.383 2.979 30.397 1.00 97.31 196 PRO A N 1
ATOM 1472 C CA . PRO A 1 196 ? -10.107 3.706 31.636 1.00 97.31 196 PRO A CA 1
ATOM 1473 C C . PRO A 1 196 ? -11.354 4.076 32.441 1.00 97.31 196 PRO A C 1
ATOM 1475 O O . PRO A 1 196 ? -11.277 4.178 33.663 1.00 97.31 196 PRO A O 1
ATOM 1478 N N . ALA A 1 197 ? -12.498 4.293 31.787 1.00 97.00 197 ALA A N 1
ATOM 1479 C CA . ALA A 1 197 ? -13.738 4.618 32.482 1.00 97.00 197 ALA A CA 1
ATOM 1480 C C . ALA A 1 197 ? -14.225 3.465 33.358 1.00 97.00 197 ALA A C 1
ATOM 1482 O O . ALA A 1 197 ? -14.522 3.690 34.530 1.00 97.00 197 ALA A O 1
ATOM 1483 N N . LEU A 1 198 ? -14.209 2.232 32.840 1.00 95.88 198 LEU A N 1
ATOM 1484 C CA . LEU A 1 198 ? -14.569 1.059 33.631 1.00 95.88 198 LEU A CA 1
ATOM 1485 C C . LEU A 1 198 ? -13.586 0.836 34.786 1.00 95.88 198 LEU A C 1
ATOM 1487 O O . LEU A 1 198 ? -14.005 0.538 35.901 1.00 95.88 198 LEU A O 1
ATOM 1491 N N . ALA A 1 199 ? -12.285 1.030 34.545 1.00 95.50 199 ALA A N 1
ATOM 1492 C CA . ALA A 1 199 ? -11.275 0.935 35.598 1.00 95.50 199 ALA A CA 1
ATOM 1493 C C . ALA A 1 199 ? -11.561 1.916 36.742 1.00 95.50 199 ALA A C 1
ATOM 1495 O O . ALA A 1 199 ? -11.624 1.499 37.898 1.00 95.50 199 ALA A O 1
ATOM 1496 N N . ARG A 1 200 ? -11.819 3.193 36.422 1.00 95.00 200 ARG A N 1
ATOM 1497 C CA . ARG A 1 200 ? -12.171 4.216 37.418 1.00 95.00 200 ARG A CA 1
ATOM 1498 C C . ARG A 1 200 ? -13.462 3.878 38.161 1.00 95.00 200 ARG A C 1
ATOM 1500 O O . ARG A 1 200 ? -13.471 3.960 39.384 1.00 95.00 200 ARG A O 1
ATOM 1507 N N . MET A 1 201 ? -14.506 3.467 37.439 1.00 93.69 201 MET A N 1
ATOM 1508 C CA . MET A 1 201 ? -15.801 3.072 38.007 1.00 93.69 201 MET A CA 1
ATOM 1509 C C . MET A 1 201 ? -15.642 1.936 39.025 1.00 93.69 201 MET A C 1
ATOM 1511 O O . MET A 1 201 ? -16.187 1.996 40.118 1.00 93.69 201 MET A O 1
ATOM 1515 N N . MET A 1 202 ? -14.812 0.939 38.715 1.00 93.12 202 MET A N 1
ATOM 1516 C CA . MET A 1 202 ? -14.562 -0.213 39.585 1.00 93.12 202 MET A CA 1
ATOM 1517 C C . MET A 1 202 ? -13.513 0.039 40.687 1.00 93.12 202 MET A C 1
ATOM 1519 O O . MET A 1 202 ? -13.236 -0.864 41.483 1.00 93.12 202 MET A O 1
ATOM 1523 N N . GLY A 1 203 ? -12.921 1.237 40.757 1.00 93.38 203 GLY A N 1
ATOM 1524 C CA . GLY A 1 203 ? -11.934 1.613 41.777 1.00 93.38 203 GLY A CA 1
ATOM 1525 C C . GLY A 1 203 ? -10.491 1.170 41.485 1.00 93.38 203 GLY A C 1
ATOM 1526 O O . GLY A 1 203 ? -9.708 0.943 42.410 1.00 93.38 203 GLY A O 1
ATOM 1527 N N . TYR A 1 204 ? -10.120 1.021 40.212 1.00 94.56 204 TYR A N 1
ATOM 1528 C CA . TYR A 1 204 ? -8.773 0.659 39.760 1.00 94.56 204 TYR A CA 1
ATOM 1529 C C . TYR A 1 204 ? -8.067 1.840 39.081 1.00 94.56 204 TYR A C 1
ATOM 1531 O O . TYR A 1 204 ? -8.690 2.662 38.412 1.00 94.56 204 TYR A O 1
ATOM 1539 N N . ALA A 1 205 ? -6.742 1.917 39.248 1.00 94.06 205 ALA A N 1
ATOM 1540 C CA . ALA A 1 205 ? -5.932 3.003 38.696 1.00 94.06 205 ALA A CA 1
ATOM 1541 C C . ALA A 1 205 ? -5.765 2.891 37.173 1.00 94.06 205 ALA A C 1
ATOM 1543 O O . ALA A 1 205 ? -5.776 3.904 36.476 1.00 94.06 205 ALA A O 1
ATOM 1544 N N . THR A 1 206 ? -5.627 1.666 36.659 1.00 96.19 206 THR A N 1
ATOM 1545 C CA . THR A 1 206 ? -5.475 1.390 35.226 1.00 96.19 206 THR A CA 1
ATOM 1546 C C . THR A 1 206 ? -6.385 0.241 34.778 1.00 96.19 206 THR A C 1
ATOM 1548 O O . THR A 1 206 ? -6.733 -0.619 35.594 1.00 96.19 206 THR A O 1
ATOM 1551 N N . PRO A 1 207 ? -6.750 0.166 33.482 1.00 95.31 207 PRO A N 1
ATOM 1552 C CA . PRO A 1 207 ? -7.469 -0.989 32.945 1.00 95.31 207 PRO A CA 1
ATOM 1553 C C . PRO A 1 207 ? -6.728 -2.310 33.133 1.00 95.31 207 PRO A C 1
ATOM 1555 O O . PRO A 1 207 ? -7.350 -3.339 33.379 1.00 95.31 207 PRO A O 1
ATOM 1558 N N . GLN A 1 208 ? -5.395 -2.290 33.080 1.00 94.75 208 GLN A N 1
ATOM 1559 C CA . GLN A 1 208 ? -4.602 -3.495 33.290 1.00 94.75 208 GLN A CA 1
ATOM 1560 C C . GLN A 1 208 ? -4.705 -4.000 34.737 1.00 94.75 208 GLN A C 1
ATOM 1562 O O . GLN A 1 208 ? -4.806 -5.207 34.952 1.00 94.75 208 GLN A O 1
ATOM 1567 N N . ASP A 1 209 ? -4.738 -3.097 35.724 1.00 94.00 209 ASP A N 1
ATOM 1568 C CA . ASP A 1 209 ? -4.946 -3.472 37.128 1.00 94.00 209 ASP A CA 1
ATOM 1569 C C . ASP A 1 209 ? -6.334 -4.078 37.352 1.00 94.00 209 ASP A C 1
ATOM 1571 O O . ASP A 1 209 ? -6.472 -5.012 38.140 1.00 94.00 209 ASP A O 1
ATOM 1575 N N . LEU A 1 210 ? -7.352 -3.557 36.658 1.00 93.62 210 LEU A N 1
ATOM 1576 C CA . LEU A 1 210 ? -8.710 -4.102 36.678 1.00 93.62 210 LEU A CA 1
ATOM 1577 C C . LEU A 1 210 ? -8.730 -5.537 36.139 1.00 93.62 210 LEU A C 1
ATOM 1579 O O . LEU A 1 210 ? -9.214 -6.445 36.814 1.00 93.62 210 LEU A O 1
ATOM 1583 N N . ILE A 1 211 ? -8.173 -5.740 34.942 1.00 92.81 211 ILE A N 1
ATOM 1584 C CA . ILE A 1 211 ? -8.113 -7.043 34.265 1.00 92.81 211 ILE A CA 1
ATOM 1585 C C . ILE A 1 211 ? -7.391 -8.071 35.140 1.00 92.81 211 ILE A C 1
ATOM 1587 O O . ILE A 1 211 ? -7.918 -9.151 35.405 1.00 92.81 211 ILE A O 1
ATOM 1591 N N . ASN A 1 212 ? -6.214 -7.710 35.651 1.00 90.06 212 ASN A N 1
ATOM 1592 C CA . ASN A 1 212 ? -5.403 -8.602 36.477 1.00 90.06 212 ASN A CA 1
ATOM 1593 C C . ASN A 1 212 ? -6.012 -8.837 37.868 1.00 90.06 212 ASN A C 1
ATOM 1595 O O . ASN A 1 212 ? -5.806 -9.895 38.457 1.00 90.06 212 ASN A O 1
ATOM 1599 N N . GLY A 1 213 ? -6.712 -7.840 38.417 1.00 83.75 213 GLY A N 1
ATOM 1600 C CA . GLY A 1 213 ? -7.222 -7.862 39.785 1.00 83.75 213 GLY A CA 1
ATOM 1601 C C . GLY A 1 213 ? -8.572 -8.554 39.945 1.00 83.75 213 GLY A C 1
ATOM 1602 O O . GLY A 1 213 ? -8.840 -9.080 41.022 1.00 83.75 213 GLY A O 1
ATOM 1603 N N . ILE A 1 214 ? -9.419 -8.548 38.913 1.00 80.88 214 ILE A N 1
ATOM 1604 C CA . ILE A 1 214 ? -10.739 -9.191 38.966 1.00 80.88 214 ILE A CA 1
ATOM 1605 C C . ILE A 1 214 ? -10.678 -10.650 38.505 1.00 80.88 214 ILE A C 1
ATOM 1607 O O . ILE A 1 214 ? -11.355 -11.495 39.086 1.00 80.88 214 ILE A O 1
ATOM 1611 N N . GLY A 1 215 ? -9.874 -10.963 37.482 1.00 72.62 215 GLY A N 1
ATOM 1612 C CA . GLY A 1 215 ? -9.834 -12.299 36.886 1.00 72.62 215 GLY A CA 1
ATOM 1613 C C . GLY A 1 215 ? -11.176 -12.677 36.248 1.00 72.62 215 GLY A C 1
ATOM 1614 O O . GLY A 1 215 ? -11.421 -12.354 35.085 1.00 72.62 215 GLY A O 1
ATOM 1615 N N . ASP A 1 216 ? -12.041 -13.351 37.012 1.00 76.75 216 ASP A N 1
ATOM 1616 C CA . ASP A 1 216 ? -13.407 -13.703 36.612 1.00 76.75 216 ASP A CA 1
ATOM 1617 C C . ASP A 1 216 ? -14.433 -12.736 37.226 1.00 76.75 216 ASP A C 1
ATOM 1619 O O . ASP A 1 216 ? -14.664 -12.710 38.441 1.00 76.75 216 ASP A O 1
ATOM 1623 N N . ILE A 1 217 ? -15.077 -11.939 36.368 1.00 76.75 217 ILE A N 1
ATOM 1624 C CA . ILE A 1 217 ? -16.129 -10.997 36.767 1.00 76.75 217 ILE A CA 1
ATOM 1625 C C . ILE A 1 217 ? -17.344 -11.748 37.317 1.00 76.75 217 ILE A C 1
ATOM 1627 O O . ILE A 1 217 ? -17.985 -11.263 38.253 1.00 76.75 217 ILE A O 1
ATOM 1631 N N . ALA A 1 218 ? -17.663 -12.921 36.762 1.00 70.88 218 ALA A N 1
ATOM 1632 C CA . ALA A 1 218 ? -18.879 -13.656 37.089 1.00 70.88 218 ALA A CA 1
ATOM 1633 C C . ALA A 1 218 ? -18.922 -14.075 38.565 1.00 70.88 218 ALA A C 1
ATOM 1635 O O . ALA A 1 218 ? -19.986 -14.021 39.177 1.00 70.88 218 ALA A O 1
ATOM 1636 N N . SER A 1 219 ? -17.775 -14.440 39.142 1.00 70.94 219 SER A N 1
ATOM 1637 C CA . SER A 1 219 ? -17.673 -14.879 40.538 1.00 70.94 219 SER A CA 1
ATOM 1638 C C . SER A 1 219 ? -17.338 -13.766 41.527 1.00 70.94 219 SER A C 1
ATOM 1640 O O . SER A 1 219 ? -17.638 -13.891 42.712 1.00 70.94 219 SER A O 1
ATOM 1642 N N . THR A 1 220 ? -16.659 -12.714 41.071 1.00 75.00 220 THR A N 1
ATOM 1643 C CA . THR A 1 220 ? -15.940 -11.800 41.977 1.00 75.00 220 THR A CA 1
ATOM 1644 C C . THR A 1 220 ? -16.665 -10.473 42.175 1.00 75.00 220 THR A C 1
ATOM 1646 O O . THR A 1 220 ? -16.495 -9.820 43.202 1.00 75.00 220 THR A O 1
ATOM 1649 N N . VAL A 1 221 ? -17.470 -10.066 41.192 1.00 83.94 221 VAL A N 1
ATOM 1650 C CA . VAL A 1 221 ? -17.952 -8.685 41.084 1.00 83.94 221 VAL A CA 1
ATOM 1651 C C . VAL A 1 221 ? -19.449 -8.563 41.351 1.00 83.94 221 VAL A C 1
ATOM 1653 O O . VAL A 1 221 ? -19.868 -7.594 41.978 1.00 83.94 221 VAL A O 1
ATOM 1656 N N . TYR A 1 222 ? -20.261 -9.526 40.907 1.00 88.88 222 TYR A N 1
ATOM 1657 C CA . TYR A 1 222 ? -21.712 -9.491 41.103 1.00 88.88 222 TYR A CA 1
ATOM 1658 C C . TYR A 1 222 ? -22.075 -9.623 42.586 1.00 88.88 222 TYR A C 1
ATOM 1660 O O . TYR A 1 222 ? -21.624 -10.543 43.267 1.00 88.88 222 TYR A O 1
ATOM 1668 N N . VAL A 1 223 ? -22.929 -8.722 43.082 1.00 89.75 223 VAL A N 1
ATOM 1669 C CA . VAL A 1 223 ? -23.481 -8.826 44.445 1.00 89.75 223 VAL A CA 1
ATOM 1670 C C . VAL A 1 223 ? -24.500 -9.963 44.531 1.00 89.75 223 VAL A C 1
ATOM 1672 O O . VAL A 1 223 ? -24.521 -10.692 45.520 1.00 89.75 223 VAL A O 1
ATOM 1675 N N . ASP A 1 224 ? -25.312 -10.124 43.484 1.00 89.00 224 ASP A N 1
ATOM 1676 C CA . ASP A 1 224 ? -26.256 -11.228 43.324 1.00 89.00 224 ASP A CA 1
ATOM 1677 C C . ASP A 1 224 ? -25.802 -12.154 42.179 1.00 89.00 224 ASP A C 1
ATOM 1679 O O . ASP A 1 224 ? -25.875 -11.764 41.008 1.00 89.00 224 ASP A O 1
ATOM 1683 N N . PRO A 1 225 ? -25.356 -13.389 42.476 1.00 85.69 225 PRO A N 1
ATOM 1684 C CA . PRO A 1 225 ? -25.000 -14.370 41.453 1.00 85.69 225 PRO A CA 1
ATOM 1685 C C . PRO A 1 225 ? -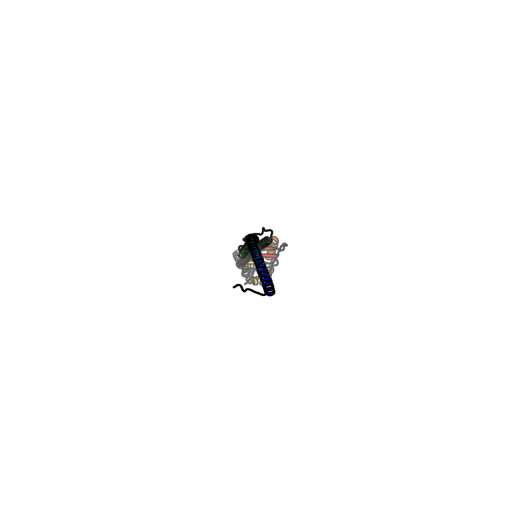26.147 -14.708 40.487 1.00 85.69 225 PRO A C 1
ATOM 1687 O O . PRO A 1 225 ? -25.887 -15.040 39.328 1.00 85.69 225 PRO A O 1
ATOM 1690 N N . ALA A 1 226 ? -27.412 -14.599 40.917 1.00 90.00 226 ALA A N 1
ATOM 1691 C CA . ALA A 1 226 ? -28.563 -14.883 40.058 1.00 90.00 226 ALA A CA 1
ATOM 1692 C C . ALA A 1 226 ? -28.691 -13.869 38.909 1.00 90.00 226 ALA A C 1
ATOM 1694 O O . ALA A 1 226 ? -29.112 -14.235 37.807 1.00 90.00 226 ALA A O 1
ATOM 1695 N N . ALA A 1 227 ? -28.250 -12.623 39.120 1.00 90.56 227 ALA A N 1
ATOM 1696 C CA . ALA A 1 227 ? -28.216 -11.605 38.073 1.00 90.56 227 ALA A CA 1
ATOM 1697 C C . ALA A 1 227 ? -27.277 -12.011 36.923 1.00 90.56 227 ALA A C 1
ATOM 1699 O O . ALA A 1 227 ? -27.611 -11.857 35.747 1.00 90.56 227 ALA A O 1
ATOM 1700 N N . ARG A 1 228 ? -26.127 -12.627 37.230 1.00 89.12 228 ARG A N 1
ATOM 1701 C CA . ARG A 1 228 ? -25.215 -13.137 36.195 1.00 89.12 228 ARG A CA 1
ATOM 1702 C C . ARG A 1 228 ? -25.836 -14.280 35.396 1.00 89.12 228 ARG A C 1
ATOM 1704 O O . ARG A 1 228 ? -25.696 -14.317 34.174 1.00 89.12 228 ARG A O 1
ATOM 1711 N N . GLU A 1 229 ? -26.529 -15.199 36.060 1.00 89.44 229 GLU A N 1
ATOM 1712 C CA . GLU A 1 229 ? -27.201 -16.308 35.377 1.00 89.44 229 GLU A CA 1
ATOM 1713 C C . GLU A 1 229 ? -28.316 -15.791 34.451 1.00 89.44 229 GLU A C 1
ATOM 1715 O O . GLU A 1 229 ? -28.449 -16.236 33.308 1.00 89.44 229 GLU A O 1
ATOM 1720 N N . GLN A 1 230 ? -29.095 -14.809 34.912 1.00 92.12 230 GLN A N 1
ATOM 1721 C CA . GLN A 1 230 ? -30.130 -14.174 34.102 1.00 92.12 230 GLN A CA 1
ATOM 1722 C C . GLN A 1 230 ? -29.533 -13.439 32.898 1.00 92.12 230 GLN A C 1
ATOM 1724 O O . GLN A 1 230 ? -30.022 -13.608 31.780 1.00 92.12 230 GLN A O 1
ATOM 1729 N N . TYR A 1 231 ? -28.449 -12.690 33.102 1.00 91.75 231 TYR A N 1
ATOM 1730 C CA . TYR A 1 231 ? -27.696 -12.044 32.032 1.00 91.75 231 TYR A CA 1
ATOM 1731 C C . TYR A 1 231 ? -27.237 -13.049 30.967 1.00 91.75 231 TYR A C 1
ATOM 1733 O O . TYR A 1 231 ? -27.474 -12.855 29.775 1.00 91.75 231 TYR A O 1
ATOM 1741 N N . GLN A 1 232 ? -26.638 -14.170 31.384 1.00 89.56 232 GLN A N 1
ATOM 1742 C CA . GLN A 1 232 ? -26.189 -15.219 30.465 1.00 89.56 232 GLN A CA 1
ATOM 1743 C C . GLN A 1 232 ? -27.354 -15.850 29.694 1.00 89.56 232 GLN A C 1
ATOM 1745 O O . GLN A 1 232 ? -27.219 -16.104 28.498 1.00 89.56 232 GLN A O 1
ATOM 1750 N N . LYS A 1 233 ? -28.510 -16.061 30.337 1.00 91.75 233 LYS A N 1
ATOM 1751 C CA . LYS A 1 233 ? -29.721 -16.557 29.660 1.00 91.75 233 LYS A CA 1
ATOM 1752 C C . LYS A 1 233 ? -30.218 -15.582 28.596 1.00 91.75 233 LYS A C 1
ATOM 1754 O O . LYS A 1 233 ? -30.566 -16.024 27.503 1.00 91.75 233 LYS A O 1
ATOM 1759 N N . LEU A 1 234 ? -30.235 -14.282 28.892 1.00 93.00 234 LEU A N 1
ATOM 1760 C CA . LEU A 1 234 ? -30.631 -13.255 27.925 1.00 93.00 234 LEU A CA 1
ATOM 1761 C C . LEU A 1 234 ? -29.654 -13.202 26.745 1.00 93.00 234 LEU A C 1
ATOM 1763 O O . LEU A 1 234 ? -30.083 -13.254 25.598 1.00 93.00 234 LEU A O 1
ATOM 1767 N N . MET A 1 235 ? -28.348 -13.219 27.012 1.00 92.62 235 MET A N 1
ATOM 1768 C CA . MET A 1 235 ? -27.322 -13.264 25.966 1.00 92.62 235 MET A CA 1
ATOM 1769 C C . MET A 1 235 ? -27.416 -14.513 25.087 1.00 92.62 235 MET A C 1
ATOM 1771 O O . MET A 1 235 ? -27.292 -14.420 23.867 1.00 92.62 235 MET A O 1
ATOM 1775 N N . ALA A 1 236 ? -27.667 -15.682 25.679 1.00 89.69 236 ALA A N 1
ATOM 1776 C CA . ALA A 1 236 ? -27.829 -16.923 24.929 1.00 89.69 236 ALA A CA 1
ATOM 1777 C C . ALA A 1 236 ? -29.103 -16.925 24.068 1.00 89.69 236 ALA A C 1
ATOM 1779 O O . ALA A 1 236 ? -29.070 -17.426 22.945 1.00 89.69 236 ALA A O 1
ATOM 1780 N N . ARG A 1 237 ? -30.207 -16.369 24.588 1.00 91.25 237 ARG A N 1
ATOM 1781 C CA . ARG A 1 237 ? -31.510 -16.323 23.911 1.00 91.25 237 ARG A CA 1
ATOM 1782 C C . ARG A 1 237 ? -31.552 -15.279 22.795 1.00 91.25 237 ARG A C 1
ATOM 1784 O O . ARG A 1 237 ? -31.964 -15.602 21.687 1.00 91.25 237 ARG A O 1
ATOM 1791 N N . ASP A 1 238 ? -31.132 -14.053 23.097 1.00 92.94 238 ASP A N 1
ATOM 1792 C CA . ASP A 1 238 ? -31.362 -12.879 22.246 1.00 92.94 238 ASP A CA 1
ATOM 1793 C C . ASP A 1 238 ? -30.090 -12.399 21.534 1.00 92.94 238 ASP A C 1
ATOM 1795 O O . ASP A 1 238 ? -30.165 -11.621 20.585 1.00 92.94 238 ASP A O 1
ATOM 1799 N N . GLY A 1 239 ? -28.906 -12.828 21.985 1.00 92.94 239 GLY A N 1
ATOM 1800 C CA . GLY A 1 239 ? -27.620 -12.355 21.458 1.00 92.94 239 GLY A CA 1
ATOM 1801 C C . GLY A 1 239 ? -27.268 -10.913 21.844 1.00 92.94 239 GLY A C 1
ATOM 1802 O O . GLY A 1 239 ? -26.223 -10.402 21.438 1.00 92.94 239 GLY A O 1
ATOM 1803 N N . THR A 1 240 ? -28.122 -10.242 22.615 1.00 95.62 240 THR A N 1
ATOM 1804 C CA . THR A 1 240 ? -27.904 -8.883 23.105 1.00 95.62 240 THR A CA 1
ATOM 1805 C C . THR A 1 240 ? -28.717 -8.628 24.365 1.00 95.62 240 THR A C 1
ATOM 1807 O O . THR A 1 240 ? -29.772 -9.224 24.575 1.00 95.62 240 THR A O 1
ATOM 1810 N N . VAL A 1 241 ? -28.234 -7.704 25.183 1.00 95.56 241 VAL A N 1
ATOM 1811 C CA . VAL A 1 241 ? -28.970 -7.096 26.287 1.00 95.56 241 VAL A CA 1
ATOM 1812 C C . VAL A 1 241 ? -28.865 -5.585 26.174 1.00 95.56 241 VAL A C 1
ATOM 1814 O O . VAL A 1 241 ? -27.879 -5.058 25.652 1.00 95.56 241 VAL A O 1
ATOM 1817 N N . ARG A 1 242 ? -29.895 -4.889 26.644 1.00 95.38 242 ARG A N 1
ATOM 1818 C CA . ARG A 1 242 ? -29.931 -3.430 26.698 1.00 95.38 242 ARG A CA 1
ATOM 1819 C C . ARG A 1 242 ? -30.361 -2.999 28.080 1.00 95.38 242 ARG A C 1
ATOM 1821 O O . ARG A 1 242 ? -31.339 -3.539 28.593 1.00 95.38 242 ARG A O 1
ATOM 1828 N N . ASP A 1 243 ? -29.619 -2.044 28.619 1.00 95.12 243 ASP A N 1
ATOM 1829 C CA . ASP A 1 243 ? -29.852 -1.409 29.911 1.00 95.12 243 ASP A CA 1
ATOM 1830 C C . ASP A 1 243 ? -30.163 -2.419 31.032 1.00 95.12 243 ASP A C 1
ATOM 1832 O O . ASP A 1 243 ? -31.076 -2.235 31.835 1.00 95.12 243 ASP A O 1
ATOM 1836 N N . TYR A 1 244 ? -29.441 -3.545 31.052 1.00 95.94 244 TYR A N 1
ATOM 1837 C CA . TYR A 1 244 ? -29.603 -4.560 32.083 1.00 95.94 244 TYR A CA 1
ATOM 1838 C C . TYR A 1 244 ? -28.992 -4.046 33.382 1.00 95.94 244 TYR A C 1
ATOM 1840 O O . TYR A 1 244 ? -27.776 -3.886 33.483 1.00 95.94 244 TYR A O 1
ATOM 1848 N N . GLU A 1 245 ? -29.843 -3.780 34.368 1.00 96.31 245 GLU A N 1
ATOM 1849 C CA . GLU A 1 245 ? -29.432 -3.218 35.649 1.00 96.31 245 GLU A CA 1
ATOM 1850 C C . GLU A 1 245 ? -29.045 -4.316 36.647 1.00 96.31 245 GLU A C 1
ATOM 1852 O O . GLU A 1 245 ? -29.802 -5.258 36.886 1.00 96.31 245 GLU A O 1
ATOM 1857 N N . TYR A 1 246 ? -27.876 -4.184 37.270 1.00 94.88 246 TYR A N 1
ATOM 1858 C CA . TYR A 1 246 ? -27.388 -5.112 38.289 1.00 94.88 246 TYR A CA 1
ATOM 1859 C C . TYR A 1 246 ? -26.452 -4.412 39.272 1.00 94.88 246 TYR A C 1
ATOM 1861 O O . TYR A 1 246 ? -25.931 -3.326 39.016 1.00 94.88 246 TYR A O 1
ATOM 1869 N N . GLN A 1 247 ? -26.242 -5.049 40.422 1.00 94.94 247 GLN A N 1
ATOM 1870 C CA . GLN A 1 247 ? -25.334 -4.544 41.442 1.00 94.94 247 GLN A CA 1
ATOM 1871 C C . GLN A 1 247 ? -23.984 -5.240 41.375 1.00 94.94 247 GLN A C 1
ATOM 1873 O O . GLN A 1 247 ? -23.897 -6.473 41.298 1.00 94.94 247 GLN A O 1
ATOM 1878 N N . VAL A 1 248 ? -22.933 -4.439 41.502 1.00 93.94 248 VAL A N 1
ATOM 1879 C CA . VAL A 1 248 ? -21.562 -4.922 41.619 1.00 93.94 248 VAL A CA 1
ATOM 1880 C C . VAL A 1 248 ? -20.874 -4.388 42.858 1.00 93.94 248 VAL A C 1
ATOM 1882 O O . VAL A 1 248 ? -21.270 -3.366 43.414 1.00 93.94 248 VAL A O 1
ATOM 1885 N N . ARG A 1 249 ? -19.804 -5.069 43.261 1.00 93.06 249 ARG A N 1
ATOM 1886 C CA . ARG A 1 249 ? -18.872 -4.605 44.280 1.00 93.06 249 ARG A CA 1
ATOM 1887 C C . ARG A 1 249 ? -17.583 -4.106 43.628 1.00 93.06 249 ARG A C 1
ATOM 1889 O O . ARG A 1 249 ? -16.916 -4.860 42.921 1.00 93.06 249 ARG A O 1
ATOM 1896 N N . SER A 1 250 ? -17.234 -2.846 43.868 1.00 92.12 250 SER A N 1
ATOM 1897 C CA . SER A 1 250 ? -15.947 -2.262 43.472 1.00 92.12 250 SER A CA 1
ATOM 1898 C C . SER A 1 250 ? -14.804 -2.762 44.360 1.00 92.12 250 SER A C 1
ATOM 1900 O O . SER A 1 250 ? -15.014 -3.414 45.387 1.00 92.12 250 SER A O 1
ATOM 1902 N N . ARG A 1 251 ? -13.564 -2.432 43.981 1.00 90.69 251 ARG A N 1
ATOM 1903 C CA . ARG A 1 251 ? -12.345 -2.851 44.693 1.00 90.69 251 ARG A CA 1
ATOM 1904 C C . ARG A 1 251 ? -12.314 -2.447 46.170 1.00 90.69 251 ARG A C 1
ATOM 1906 O O . ARG A 1 251 ? -11.769 -3.176 46.993 1.00 90.69 251 ARG A O 1
ATOM 1913 N N . ASP A 1 252 ? -12.854 -1.279 46.495 1.00 89.56 252 ASP A N 1
ATOM 1914 C CA . ASP A 1 252 ? -12.929 -0.739 47.858 1.00 89.56 252 ASP A CA 1
ATOM 1915 C C . ASP A 1 252 ? -14.112 -1.303 48.672 1.00 89.56 252 ASP A C 1
ATOM 1917 O O . ASP A 1 252 ? -14.246 -1.001 49.856 1.00 89.56 252 ASP A O 1
ATOM 1921 N N . GLY A 1 253 ? -14.948 -2.149 48.059 1.00 88.25 253 GLY A N 1
ATOM 1922 C CA . GLY A 1 253 ? -16.117 -2.759 48.684 1.00 88.25 253 GLY A CA 1
ATOM 1923 C C . GLY A 1 253 ? -17.421 -1.979 48.503 1.00 88.25 253 GLY A C 1
ATOM 1924 O O . GLY A 1 253 ? -18.460 -2.463 48.959 1.00 88.25 253 GLY A O 1
ATOM 1925 N N . THR A 1 254 ? -17.400 -0.820 47.838 1.00 92.19 254 THR A N 1
ATOM 1926 C CA . THR A 1 254 ? -18.608 -0.037 47.547 1.00 92.19 254 THR A CA 1
ATOM 1927 C C . THR A 1 254 ? -19.542 -0.812 46.610 1.00 92.19 254 THR A C 1
ATOM 1929 O O . THR A 1 254 ? -19.104 -1.492 45.681 1.00 92.19 254 THR A O 1
ATOM 1932 N N . VAL A 1 255 ? -20.851 -0.746 46.869 1.00 94.50 255 VAL A N 1
ATOM 1933 C CA . VAL A 1 255 ? -21.863 -1.325 45.976 1.00 94.50 255 VAL A CA 1
ATOM 1934 C C . VAL A 1 255 ? -22.295 -0.272 44.962 1.00 94.50 255 VAL A C 1
ATOM 1936 O O . VAL A 1 255 ? -22.744 0.808 45.351 1.00 94.50 255 VAL A O 1
ATOM 1939 N N . LEU A 1 256 ? -22.169 -0.610 43.682 1.00 95.25 256 LEU A N 1
ATOM 1940 C CA . LEU A 1 256 ? -22.547 0.229 42.548 1.00 95.25 256 LEU A CA 1
ATOM 1941 C C . LEU A 1 256 ? -23.728 -0.400 41.811 1.00 95.25 256 LEU A C 1
ATOM 1943 O O . LEU A 1 256 ? -23.782 -1.623 41.658 1.00 95.25 256 LEU A O 1
ATOM 1947 N N . TRP A 1 257 ? -24.646 0.434 41.332 1.00 96.81 257 TRP A N 1
ATOM 1948 C CA . TRP A 1 257 ? -25.660 0.034 40.363 1.00 96.81 257 TRP A CA 1
ATOM 1949 C C . TRP A 1 257 ? -25.162 0.323 38.958 1.00 96.81 257 TRP A C 1
ATOM 1951 O O . TRP A 1 257 ? -24.901 1.473 38.612 1.00 96.81 257 TRP A O 1
ATOM 1961 N N . LEU A 1 258 ? -25.064 -0.724 38.150 1.00 96.12 258 LEU A N 1
ATOM 1962 C CA . LEU A 1 258 ? -24.588 -0.650 36.781 1.00 96.12 258 LEU A CA 1
ATOM 1963 C C . LEU A 1 258 ? -25.709 -1.005 35.812 1.00 96.12 258 LEU A C 1
ATOM 1965 O O . LEU A 1 258 ? -26.452 -1.952 36.053 1.00 96.12 258 LEU A O 1
ATOM 1969 N N . SER A 1 259 ? -25.802 -0.253 34.718 1.00 97.19 259 SER A N 1
ATOM 1970 C CA . SER A 1 259 ? -26.653 -0.551 33.566 1.00 97.19 259 SER A CA 1
ATOM 1971 C C . SER A 1 259 ? -25.774 -0.997 32.402 1.00 97.19 259 SER A C 1
ATOM 1973 O O . SER A 1 259 ? -24.928 -0.227 31.943 1.00 97.19 259 SER A O 1
ATOM 1975 N N . ASP A 1 260 ? -25.931 -2.245 31.960 1.00 96.38 260 ASP A N 1
ATOM 1976 C CA . ASP A 1 260 ? -25.113 -2.852 30.907 1.00 96.38 260 ASP A CA 1
ATOM 1977 C C . ASP A 1 260 ? -25.903 -3.085 29.620 1.00 96.38 260 ASP A C 1
ATOM 1979 O O . ASP A 1 260 ? -26.995 -3.660 29.605 1.00 96.38 260 ASP A O 1
ATOM 1983 N N . SER A 1 261 ? -25.301 -2.653 28.518 1.00 97.62 261 SER A N 1
ATOM 1984 C CA . SER A 1 261 ? -25.760 -2.908 27.161 1.00 97.62 261 SER A CA 1
ATOM 1985 C C . SER A 1 261 ? -24.655 -3.620 26.399 1.00 97.62 261 SER A C 1
ATOM 1987 O O . SER A 1 261 ? -23.575 -3.066 26.193 1.00 97.62 261 SER A O 1
ATOM 1989 N N . ALA A 1 262 ? -24.927 -4.842 25.953 1.00 96.81 262 ALA A N 1
ATOM 1990 C CA . ALA A 1 262 ? -23.899 -5.712 25.407 1.00 96.81 262 ALA A CA 1
ATOM 1991 C C . ALA A 1 262 ? -24.435 -6.625 24.301 1.00 96.81 262 ALA A C 1
ATOM 1993 O O . ALA A 1 262 ? -25.642 -6.848 24.153 1.00 96.81 262 ALA A O 1
ATOM 1994 N N . THR A 1 263 ? -23.518 -7.159 23.500 1.00 97.06 263 THR A N 1
ATOM 1995 C CA . THR A 1 263 ? -23.817 -8.070 22.397 1.00 97.06 263 THR A CA 1
ATOM 1996 C C . THR A 1 263 ? -22.857 -9.251 22.358 1.00 97.06 263 THR A C 1
ATOM 1998 O O . THR A 1 263 ? -21.726 -9.197 22.846 1.00 97.06 263 THR A O 1
ATOM 2001 N N . VAL A 1 264 ? -23.337 -10.340 21.768 1.00 96.06 264 VAL A N 1
ATOM 2002 C CA . VAL A 1 264 ? -22.584 -11.566 21.558 1.00 96.06 264 VAL A CA 1
ATOM 2003 C C . VAL A 1 264 ? -21.826 -11.512 20.237 1.00 96.06 264 VAL A C 1
ATOM 2005 O O . VAL A 1 264 ? -22.420 -11.321 19.179 1.00 96.06 264 VAL A O 1
ATOM 2008 N N . VAL A 1 265 ? -20.527 -11.802 20.287 1.00 95.06 265 VAL A N 1
ATOM 2009 C CA . VAL A 1 265 ? -19.701 -12.030 19.100 1.00 95.06 265 VAL A CA 1
ATOM 2010 C C . VAL A 1 265 ? -19.498 -13.530 18.906 1.00 95.06 265 VAL A C 1
ATOM 2012 O O . VAL A 1 265 ? -19.059 -14.234 19.823 1.00 95.06 265 VAL A O 1
ATOM 2015 N N . ARG A 1 266 ? -19.812 -14.016 17.700 1.00 93.56 266 ARG A N 1
ATOM 2016 C CA . ARG A 1 266 ? -19.696 -15.427 17.311 1.00 93.56 266 ARG A CA 1
ATOM 2017 C C . ARG A 1 266 ? -18.581 -15.633 16.287 1.00 93.56 266 ARG A C 1
ATOM 2019 O O . ARG A 1 266 ? -18.278 -14.711 15.533 1.00 93.56 266 ARG A O 1
ATOM 2026 N N . ASN A 1 267 ? -17.971 -16.816 16.277 1.00 93.19 267 ASN A N 1
ATOM 2027 C CA . ASN A 1 267 ? -17.076 -17.240 15.194 1.00 93.19 267 ASN A CA 1
ATOM 2028 C C . ASN A 1 267 ? -17.880 -17.717 13.968 1.00 93.19 267 ASN A C 1
ATOM 2030 O O . ASN A 1 267 ? -19.112 -17.775 14.002 1.00 93.19 267 ASN A O 1
ATOM 2034 N N . ASP A 1 268 ? -17.172 -18.095 12.900 1.00 94.38 268 ASP A N 1
ATOM 2035 C CA . ASP A 1 268 ? -17.762 -18.618 11.656 1.00 94.38 268 ASP A CA 1
ATOM 2036 C C . ASP A 1 268 ? -18.555 -19.926 11.860 1.00 94.38 268 ASP A C 1
ATOM 2038 O O . ASP A 1 268 ? -19.418 -20.266 11.053 1.00 94.38 268 ASP A O 1
ATOM 2042 N N . GLU A 1 269 ? -18.304 -20.640 12.960 1.00 92.62 269 GLU A N 1
ATOM 2043 C CA . GLU A 1 269 ? -18.997 -21.876 13.352 1.00 92.62 269 GLU A CA 1
ATOM 2044 C C . GLU A 1 269 ? -20.262 -21.603 14.195 1.00 92.62 269 GLU A C 1
ATOM 2046 O O . GLU A 1 269 ? -21.005 -22.522 14.538 1.00 92.62 269 GLU A O 1
ATOM 2051 N N . GLY A 1 270 ? -20.553 -20.333 14.506 1.00 89.38 270 GLY A N 1
ATOM 2052 C CA . GLY A 1 270 ? -21.715 -19.907 15.292 1.00 89.38 270 GLY A CA 1
ATOM 2053 C C . GLY A 1 270 ? -21.526 -19.987 16.812 1.00 89.38 270 GLY A C 1
ATOM 2054 O O . GLY A 1 270 ? -22.445 -19.646 17.571 1.00 89.38 270 GLY A O 1
ATOM 2055 N N . GLU A 1 271 ? -20.344 -20.383 17.276 1.00 90.50 271 GLU A N 1
ATOM 2056 C CA . GLU A 1 271 ? -20.000 -20.464 18.691 1.00 90.50 271 GLU A CA 1
ATOM 2057 C C . GLU A 1 271 ? -19.741 -19.077 19.280 1.00 90.50 271 GLU A C 1
ATOM 2059 O O . GLU A 1 271 ? -19.194 -18.186 18.633 1.00 90.50 271 GLU A O 1
ATOM 2064 N N . VAL A 1 272 ? -20.131 -18.889 20.540 1.00 91.69 272 VAL A N 1
ATOM 2065 C CA . VAL A 1 272 ? -19.947 -17.634 21.275 1.00 91.69 272 VAL A CA 1
ATOM 2066 C C . VAL A 1 272 ? -18.476 -17.490 21.670 1.00 91.69 272 VAL A C 1
ATOM 2068 O O . VAL A 1 272 ? -17.989 -18.237 22.513 1.00 91.69 272 VAL A O 1
ATOM 2071 N N . VAL A 1 273 ? -17.782 -16.497 21.113 1.00 93.19 273 VAL A N 1
ATOM 2072 C CA . VAL A 1 273 ? -16.355 -16.259 21.396 1.00 93.19 273 VAL A CA 1
ATOM 2073 C C . VAL A 1 273 ? -16.174 -15.258 22.529 1.00 93.19 273 VAL A C 1
ATOM 2075 O O . VAL A 1 273 ? -15.306 -15.428 23.385 1.00 93.19 273 VAL A O 1
ATOM 2078 N N . ARG A 1 274 ? -16.978 -14.191 22.533 1.00 94.94 274 ARG A N 1
ATOM 2079 C CA . ARG A 1 274 ? -16.865 -13.097 23.502 1.00 94.94 274 ARG A CA 1
ATOM 2080 C C . ARG A 1 274 ? -18.141 -12.269 23.585 1.00 94.94 274 ARG A C 1
ATOM 2082 O O . ARG A 1 274 ? -18.969 -12.291 22.674 1.00 94.94 274 ARG A O 1
ATOM 2089 N N . TYR A 1 275 ? -18.264 -11.529 24.677 1.00 94.88 275 TYR A N 1
ATOM 2090 C CA . TYR A 1 275 ? -19.243 -10.468 24.861 1.00 94.88 275 TYR A CA 1
ATOM 2091 C C . TYR A 1 275 ? -18.534 -9.123 24.812 1.00 94.88 275 TYR A C 1
ATOM 2093 O O . TYR A 1 275 ? -17.468 -8.962 25.409 1.00 94.88 275 TYR A O 1
ATOM 2101 N N . GLU A 1 276 ? -19.131 -8.171 24.111 1.00 96.06 276 GLU A N 1
ATOM 2102 C CA . GLU A 1 276 ? -18.656 -6.793 24.026 1.00 96.06 276 GLU A CA 1
ATOM 2103 C C . GLU A 1 276 ? -19.789 -5.872 24.459 1.00 96.06 276 GLU A C 1
ATOM 2105 O O . GLU A 1 276 ? -20.937 -6.072 24.052 1.00 96.06 276 GLU A O 1
ATOM 2110 N N . GLY A 1 277 ? -19.485 -4.884 25.296 1.00 96.12 277 GLY A N 1
ATOM 2111 C CA . GLY A 1 277 ? -20.527 -4.051 25.872 1.00 96.12 277 GLY A CA 1
ATOM 2112 C C . GLY A 1 277 ? -20.042 -2.756 26.488 1.00 96.12 277 GLY A C 1
ATOM 2113 O O . GLY A 1 277 ? -18.842 -2.482 26.601 1.00 96.12 277 GLY A O 1
ATOM 2114 N N . THR A 1 278 ? -21.030 -1.964 26.881 1.00 97.12 278 THR A N 1
ATOM 2115 C CA . THR A 1 278 ? -20.866 -0.700 27.583 1.00 97.12 278 THR A CA 1
ATOM 2116 C C . THR A 1 278 ? -21.643 -0.726 28.884 1.00 97.12 278 THR A C 1
ATOM 2118 O O . THR A 1 278 ? -22.811 -1.114 28.896 1.00 97.12 278 THR A O 1
ATOM 2121 N N . VAL A 1 279 ? -21.025 -0.233 29.947 1.00 96.38 279 VAL A N 1
ATOM 2122 C CA . VAL A 1 279 ? -21.599 -0.166 31.281 1.00 96.38 279 VAL A CA 1
ATOM 2123 C C . VAL A 1 279 ? -21.641 1.273 31.754 1.00 96.38 279 VAL A C 1
ATOM 2125 O O . VAL A 1 279 ? -20.641 1.990 31.691 1.00 96.38 279 VAL A O 1
ATOM 2128 N N . ARG A 1 280 ? -22.794 1.682 32.269 1.00 97.19 280 ARG A N 1
ATOM 2129 C CA . ARG A 1 280 ? -22.999 2.992 32.879 1.00 97.19 280 ARG A CA 1
ATOM 2130 C C . ARG A 1 280 ? -23.243 2.845 34.371 1.00 97.19 280 ARG A C 1
ATOM 2132 O O . ARG A 1 280 ? -24.034 2.001 34.784 1.00 97.19 280 ARG A O 1
ATOM 2139 N N . ASP A 1 281 ? -22.605 3.699 35.162 1.00 96.12 281 ASP A N 1
ATOM 2140 C CA . ASP A 1 281 ? -22.925 3.839 36.581 1.00 96.12 281 ASP A CA 1
ATOM 2141 C C . ASP A 1 281 ? -24.223 4.640 36.732 1.00 96.12 281 ASP A C 1
ATOM 2143 O O . ASP A 1 281 ? -24.311 5.796 36.314 1.00 96.12 281 ASP A O 1
ATOM 2147 N N . ILE A 1 282 ? -25.238 4.001 37.306 1.00 96.44 282 ILE A N 1
ATOM 2148 C CA . ILE A 1 282 ? -26.553 4.581 37.590 1.00 96.44 282 ILE A CA 1
ATOM 2149 C C . ILE A 1 282 ? -26.819 4.646 39.103 1.00 96.44 282 ILE A C 1
ATOM 2151 O O . ILE A 1 282 ? -27.961 4.794 39.535 1.00 96.44 282 ILE A O 1
ATOM 2155 N N . THR A 1 283 ? -25.776 4.543 39.932 1.00 94.00 283 THR A N 1
ATOM 2156 C CA . THR A 1 283 ? -25.886 4.530 41.399 1.00 94.00 283 THR A CA 1
ATOM 2157 C C . THR A 1 283 ? -26.564 5.783 41.933 1.00 94.00 283 THR A C 1
ATOM 2159 O O . THR A 1 283 ? -27.454 5.685 42.777 1.00 94.00 283 THR A O 1
ATOM 2162 N N . ASP A 1 284 ? -26.192 6.958 41.426 1.00 92.69 284 ASP A N 1
ATOM 2163 C CA . ASP A 1 284 ? -26.798 8.219 41.862 1.00 92.69 284 ASP A CA 1
ATOM 2164 C C . ASP A 1 284 ? -28.259 8.339 41.413 1.00 92.69 284 ASP A C 1
ATOM 2166 O O . ASP A 1 284 ? -29.085 8.849 42.168 1.00 92.69 284 ASP A O 1
ATOM 2170 N N . GLN A 1 285 ? -28.604 7.795 40.240 1.00 93.25 285 GLN A N 1
ATOM 2171 C CA . GLN A 1 285 ? -29.992 7.714 39.785 1.00 93.25 285 GLN A CA 1
ATOM 2172 C C . GLN A 1 285 ? -30.818 6.824 40.726 1.00 93.25 285 GLN A C 1
ATOM 2174 O O . GLN A 1 285 ? -31.860 7.250 41.211 1.00 93.25 285 GLN A O 1
ATOM 2179 N N . LYS A 1 286 ? -30.318 5.628 41.063 1.00 92.62 286 LYS A N 1
ATOM 2180 C CA . LYS A 1 286 ? -31.001 4.685 41.968 1.00 92.62 286 LYS A CA 1
ATOM 2181 C C . LYS A 1 286 ? -31.118 5.170 43.409 1.00 92.62 286 LYS A C 1
ATOM 2183 O O . LYS A 1 286 ? -31.984 4.696 44.130 1.00 92.62 286 LYS A O 1
ATOM 2188 N N . ARG A 1 287 ? -30.250 6.083 43.852 1.00 90.06 287 ARG A N 1
ATOM 2189 C CA . ARG A 1 287 ? -30.353 6.721 45.178 1.00 90.06 287 ARG A CA 1
ATOM 2190 C C . ARG A 1 287 ? -31.407 7.828 45.230 1.00 90.06 287 ARG A C 1
ATOM 2192 O O . ARG A 1 287 ? -31.810 8.200 46.329 1.00 90.06 287 ARG A O 1
ATOM 2199 N N . ALA A 1 288 ? -31.773 8.394 44.082 1.00 90.25 288 ALA A N 1
ATOM 2200 C CA . ALA A 1 288 ? -32.744 9.479 43.975 1.00 90.25 288 ALA A CA 1
ATOM 2201 C C . ALA A 1 288 ? -34.181 8.992 43.708 1.00 90.25 288 ALA A C 1
ATOM 2203 O O . ALA A 1 288 ? -35.116 9.761 43.934 1.00 90.25 288 ALA A O 1
ATOM 2204 N N . GLU A 1 289 ? -34.338 7.757 43.219 1.00 85.81 289 GLU A N 1
ATOM 2205 C CA . GLU A 1 289 ? -35.614 7.027 43.091 1.00 85.81 289 GLU A CA 1
ATOM 2206 C C . GLU A 1 289 ? -36.157 6.579 44.460 1.00 85.81 289 GLU A C 1
ATOM 2208 O O . GLU A 1 289 ? -37.381 6.747 44.678 1.00 85.81 289 GLU A O 1
#

Solvent-accessible surface area (backbone atoms only — not comparable to full-atom values): 15338 Å² total; per-residue (Å²): 133,91,78,87,70,87,48,70,70,60,43,54,53,49,51,53,51,52,50,51,52,51,53,49,54,54,50,53,51,53,51,55,52,52,51,53,52,51,55,50,52,50,51,52,50,53,50,51,52,51,52,52,52,52,51,50,49,54,56,51,54,55,52,50,53,54,54,51,51,48,53,53,50,53,54,51,51,51,51,53,54,52,51,50,50,51,52,52,51,52,51,51,52,49,53,48,46,42,63,71,50,50,51,54,51,53,50,34,54,49,26,52,52,38,36,76,72,65,42,68,82,54,70,57,60,52,48,86,42,98,47,74,67,10,52,51,24,42,54,51,45,53,52,47,50,53,52,54,52,52,51,53,53,49,52,52,50,53,49,52,52,50,52,50,50,52,50,52,53,50,49,50,50,53,50,58,67,34,80,50,16,38,41,31,26,37,84,85,25,37,51,75,46,54,20,50,29,34,13,50,73,40,63,28,97,38,28,66,54,37,38,71,70,52,46,37,44,61,81,67,26,44,71,49,62,64,57,54,54,52,51,52,51,42,39,72,74,67,40,40,49,69,68,47,72,48,50,31,44,29,73,87,64,52,78,42,35,33,30,34,33,35,38,61,42,59,50,100,86,68,48,77,61,31,37,42,37,39,36,36,84,40,41,72,58,65,73,73,110

Mean predicted aligned error: 15.91 Å

Sequence (289 aa):
RAMTIADPALRSAVDNYAEAISAISVREGQIADIDREVLGAEGVLIQKVTELLRELSSRRGHVLSRDFARTLAEAKWQSIVLGTAGVLIGLFASVLVVRRTVRPLARIAGSIRKVAGGEKSAFIPGADLDNEIGDIARAAEVFRQTLVDADSAREAALRALAEQRLAEESYHKLFEASVDGIYVTTPGGTLLNANPALARMMGYATPQDLINGIGDIASTVYVDPAAREQYQKLMARDGTVRDYEYQVRSRDGTVLWLSDSATVVRNDEGEVVRYEGTVRDITDQKRAE

pLDDT: mean 86.39, std 10.09, range [46.31, 97.62]

Secondary structure (DSSP, 8-state):
-------HHHHHHHHHHHHHHHHHHHHHHHHHHHHHHHHHHHHHHHHHHHHHHHHHHHHHHHHHHHHHHHHHHHHHHHHHHHHHHHHHHHHHHHHHHIIIIIHHHHHHHHHHHHHHTT-TT---TTTT-SSHHHHHHHHHHHHHHHHHHHHHHHHHHHHHHHHHHHHHHHHHHHHHH-SSEEEEE-TTSBEEEE-HHHHHHTT-SSHHHHHHHHSBHHHHTBSSHHHHHHHHHHHHHHSEEEEEEEEEE-TTS-EEEEEEEEEEEE-TTS-EEEEEEEEEE-HHHHHH-